Protein AF-A0ABD6F8R3-F1 (afdb_monomer)

Foldseek 3Di:
DDDDDDDPPPPDADPFPKDKDAAQDQAWDAAAQQPDWDQDPVGDTWGFDRVVLPVVPDLSPSRGDTHGHPGIHIDTTHTWAAAQDALVCLLNNDFWDWDKDFQFPVVCQVVVVVVVPHDDVRGPDMDIFQAIDGLCLLPPLRPSWWRFFWKFKDKPNHTQFGATGRAPLPGTSSRQRSVVSNGHIGDPVDDGDSPFRDHPPCVRHGPAPVVNCVVPVPDPPDDHDDQQMWMKIFTADPVRHTSRHIDIDGHHDPPDDDPPVPPDDDDDDDDDDDDDDD

Structure (mmCIF, N/CA/C/O backbone):
data_AF-A0ABD6F8R3-F1
#
_entry.id   AF-A0ABD6F8R3-F1
#
loop_
_atom_site.group_PDB
_atom_site.id
_atom_site.type_symbol
_atom_site.label_atom_id
_atom_site.label_alt_id
_atom_site.label_comp_id
_atom_site.label_asym_id
_atom_site.label_entity_id
_atom_site.label_seq_id
_atom_site.pdbx_PDB_ins_code
_atom_site.Cartn_x
_atom_site.Cartn_y
_atom_site.Cartn_z
_atom_site.occupancy
_atom_site.B_iso_or_equiv
_atom_site.auth_seq_id
_atom_site.auth_comp_id
_atom_site.auth_asym_id
_atom_site.auth_atom_id
_atom_site.pdbx_PDB_model_num
ATOM 1 N N . MET A 1 1 ? 16.659 -12.700 42.569 1.00 29.31 1 MET A N 1
ATOM 2 C CA . MET A 1 1 ? 16.192 -13.968 41.980 1.00 29.31 1 MET A CA 1
ATOM 3 C C . MET A 1 1 ? 14.675 -13.849 41.855 1.00 29.31 1 MET A C 1
ATOM 5 O O . MET A 1 1 ? 14.032 -13.779 42.884 1.00 29.31 1 MET A O 1
ATOM 9 N N . TRP A 1 2 ? 14.181 -13.693 40.616 1.00 23.98 2 TRP A N 1
ATOM 10 C CA . TRP A 1 2 ? 12.798 -13.921 40.136 1.00 23.98 2 TRP A CA 1
ATOM 11 C C . TRP A 1 2 ? 11.683 -13.012 40.705 1.00 23.98 2 TRP A C 1
ATOM 13 O O . TRP A 1 2 ? 11.350 -13.081 41.877 1.00 23.98 2 TRP A O 1
ATOM 23 N N . LYS A 1 3 ? 11.166 -12.009 39.968 1.00 33.78 3 LYS A N 1
ATOM 24 C CA . LYS A 1 3 ? 10.226 -12.105 38.819 1.00 33.78 3 LYS A CA 1
ATOM 25 C C . LYS A 1 3 ? 9.150 -13.169 39.044 1.00 33.78 3 LYS A C 1
ATOM 27 O O . LYS A 1 3 ? 9.496 -14.330 38.912 1.00 33.78 3 LYS A O 1
ATOM 32 N N . GLU A 1 4 ? 7.886 -12.767 39.230 1.00 31.33 4 GLU A N 1
ATOM 33 C CA . GLU A 1 4 ? 6.818 -13.068 38.261 1.00 31.33 4 GLU A CA 1
ATOM 34 C C . GLU A 1 4 ? 5.405 -12.569 38.638 1.00 31.33 4 GLU A C 1
ATOM 36 O O . GLU A 1 4 ? 5.036 -12.533 39.802 1.00 31.33 4 GLU A O 1
ATOM 41 N N . TYR A 1 5 ? 4.666 -12.192 37.579 1.00 33.97 5 TYR A N 1
ATOM 42 C CA . TYR A 1 5 ? 3.225 -11.917 37.420 1.00 33.97 5 TYR A CA 1
ATOM 43 C C . TYR A 1 5 ? 2.542 -11.006 38.461 1.00 33.97 5 TYR A C 1
ATOM 45 O O . TYR A 1 5 ? 2.319 -11.392 39.592 1.00 33.97 5 TYR A O 1
ATOM 53 N N . ILE A 1 6 ? 2.117 -9.781 38.121 1.00 35.09 6 ILE A N 1
ATOM 54 C CA . ILE A 1 6 ? 1.020 -9.528 37.171 1.00 35.09 6 ILE A CA 1
ATOM 55 C C . ILE A 1 6 ? 1.376 -8.397 36.193 1.00 35.09 6 ILE A C 1
ATOM 57 O O . ILE A 1 6 ? 1.406 -7.213 36.520 1.00 35.09 6 ILE A O 1
ATOM 61 N N . ARG A 1 7 ? 1.577 -8.785 34.933 1.00 33.16 7 ARG A N 1
ATOM 62 C CA . ARG A 1 7 ? 1.488 -7.909 33.761 1.00 33.16 7 ARG A CA 1
ATOM 63 C C . ARG A 1 7 ? 0.033 -7.442 33.642 1.00 33.16 7 ARG A C 1
ATOM 65 O O . ARG A 1 7 ? -0.817 -8.234 33.238 1.00 33.16 7 ARG A O 1
ATOM 72 N N . LYS A 1 8 ? -0.270 -6.169 33.913 1.00 33.12 8 LYS A N 1
ATOM 73 C CA . LYS A 1 8 ? -1.516 -5.573 33.413 1.00 33.12 8 LYS A CA 1
ATOM 74 C C . LYS A 1 8 ? -1.322 -5.308 31.918 1.00 33.12 8 LYS A C 1
ATOM 76 O O . LYS A 1 8 ? -0.802 -4.281 31.499 1.00 33.12 8 LYS A O 1
ATOM 81 N N . LYS A 1 9 ? -1.622 -6.330 31.118 1.00 32.22 9 LYS A N 1
ATOM 82 C CA . LYS A 1 9 ? -1.695 -6.254 29.660 1.00 32.22 9 LYS A CA 1
ATOM 83 C C . LYS A 1 9 ? -2.994 -5.507 29.351 1.00 32.22 9 LYS A C 1
ATOM 85 O O . LYS A 1 9 ? -4.050 -6.129 29.294 1.00 32.22 9 LYS A O 1
ATOM 90 N N . GLU A 1 10 ? -2.948 -4.185 29.228 1.00 33.50 10 GLU A N 1
ATOM 91 C CA . GLU A 1 10 ? -4.091 -3.454 28.679 1.00 33.50 10 GLU A CA 1
ATOM 92 C C . GLU A 1 10 ? -4.147 -3.761 27.179 1.00 33.50 10 GLU A C 1
ATOM 94 O O . GLU A 1 10 ? -3.372 -3.252 26.373 1.00 33.50 10 GLU A O 1
ATOM 99 N N . LYS A 1 11 ? -5.005 -4.728 26.840 1.00 30.86 11 LYS A N 1
ATOM 100 C CA . LYS A 1 11 ? -5.422 -5.046 25.478 1.00 30.86 11 LYS A CA 1
ATOM 101 C C . LYS A 1 11 ? -6.340 -3.908 25.023 1.00 30.86 11 LYS A C 1
ATOM 103 O O . LYS A 1 11 ? -7.526 -3.931 25.333 1.00 30.86 11 LYS A O 1
ATOM 108 N N . GLY A 1 12 ? -5.782 -2.901 24.356 1.00 33.16 12 GLY A N 1
ATOM 109 C CA . GLY A 1 12 ? -6.561 -1.863 23.683 1.00 33.16 12 GLY A CA 1
ATOM 110 C C . GLY A 1 12 ? -7.335 -2.487 22.528 1.00 33.16 12 GLY A C 1
ATOM 111 O O . GLY A 1 12 ? -6.743 -2.932 21.551 1.00 33.16 12 GLY A O 1
ATOM 112 N N . GLN A 1 13 ? -8.645 -2.609 22.705 1.00 34.16 13 GLN A N 1
ATOM 113 C CA . GLN A 1 13 ? -9.594 -3.067 21.699 1.00 34.16 13 GLN A CA 1
ATOM 114 C C . GLN A 1 13 ? -9.962 -1.892 20.786 1.00 34.16 13 GLN A C 1
ATOM 116 O O . GLN A 1 13 ? -9.990 -0.742 21.233 1.00 34.16 13 GLN A O 1
ATOM 121 N N . PHE A 1 14 ? -10.313 -2.177 19.531 1.00 37.00 14 PHE A N 1
ATOM 122 C CA . PHE A 1 14 ? -11.181 -1.278 18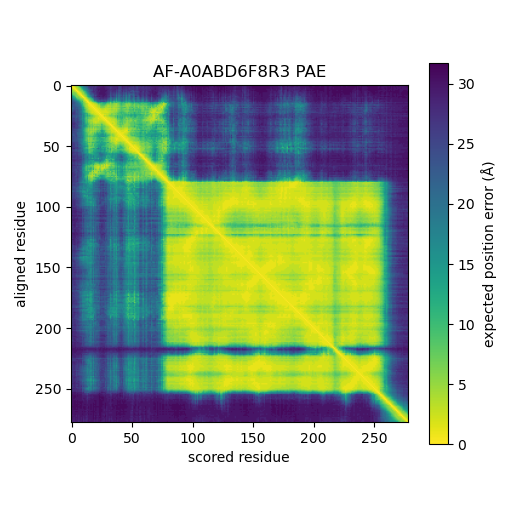.772 1.00 37.00 14 PHE A CA 1
ATOM 123 C C . PHE A 1 14 ? -12.395 -0.956 19.646 1.00 37.00 14 PHE A C 1
ATOM 125 O O . PHE A 1 14 ? -12.995 -1.876 20.206 1.00 37.00 14 PHE A O 1
ATOM 132 N N . VAL A 1 15 ? -12.781 0.312 19.767 1.00 42.66 15 VAL A N 1
ATOM 133 C CA . VAL A 1 15 ? -14.057 0.624 20.410 1.00 42.66 15 VAL A CA 1
ATOM 134 C C . VAL A 1 15 ? -15.137 0.572 19.338 1.00 42.66 15 VAL A C 1
ATOM 136 O O . VAL A 1 15 ? -15.631 1.592 18.873 1.00 42.66 15 VAL A O 1
ATOM 139 N N . LEU A 1 16 ? -15.485 -0.646 18.925 1.00 43.38 16 LEU A N 1
ATOM 140 C CA . LEU A 1 16 ? -16.824 -0.882 18.406 1.00 43.38 16 LEU A CA 1
ATOM 141 C C . LEU A 1 16 ? -17.745 -0.731 19.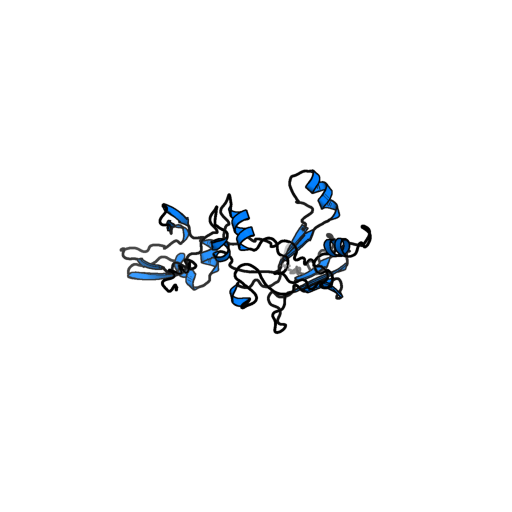613 1.00 43.38 16 LEU A C 1
ATOM 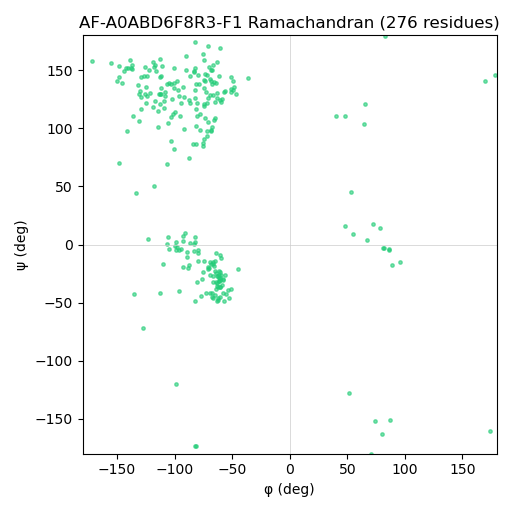143 O O . LEU A 1 16 ? -17.817 -1.614 20.470 1.00 43.38 16 LEU A O 1
ATOM 147 N N . VAL A 1 17 ? -18.357 0.442 19.752 1.00 49.56 17 VAL A N 1
ATOM 148 C CA . VAL A 1 17 ? -19.349 0.644 20.804 1.00 49.56 17 VAL A CA 1
ATOM 149 C C . VAL A 1 17 ? -20.632 -0.010 20.315 1.00 49.56 17 VAL A C 1
ATOM 151 O O . VAL A 1 17 ? -21.366 0.572 19.520 1.00 49.56 17 VAL A O 1
ATOM 154 N N . TYR A 1 18 ? -20.883 -1.229 20.781 1.00 50.91 18 TYR A N 1
ATOM 155 C CA . TYR A 1 18 ? -22.187 -1.858 20.633 1.00 50.91 18 TYR A CA 1
ATOM 156 C C . TYR A 1 18 ? -23.133 -1.170 21.602 1.00 50.91 18 TYR A C 1
ATOM 158 O O . TYR A 1 18 ? -23.009 -1.308 22.821 1.00 50.91 18 TYR A O 1
ATOM 166 N N . VAL A 1 19 ? -24.050 -0.386 21.057 1.00 51.88 19 VAL A N 1
ATOM 167 C CA . VAL A 1 19 ? -25.079 0.286 21.842 1.00 51.88 19 VAL A CA 1
ATOM 168 C C . VAL A 1 19 ? -26.418 -0.374 21.570 1.00 51.88 19 VAL A C 1
ATOM 170 O O . VAL A 1 19 ? -26.803 -0.569 20.420 1.00 51.88 19 VAL A O 1
ATOM 173 N N . THR A 1 20 ? -27.136 -0.699 22.642 1.00 53.69 20 THR A N 1
ATOM 174 C CA . THR A 1 20 ? -28.572 -0.966 22.577 1.00 53.69 20 THR A CA 1
ATOM 175 C C . THR A 1 20 ? -29.274 0.277 23.083 1.00 53.69 20 THR A C 1
ATOM 177 O O . THR A 1 20 ? -29.172 0.626 24.261 1.00 53.69 20 THR A O 1
ATOM 180 N N . VAL A 1 21 ? -29.977 0.962 22.190 1.00 60.22 21 VAL A N 1
ATOM 181 C CA . VAL A 1 21 ? -30.700 2.187 22.530 1.00 60.22 21 VAL A CA 1
ATOM 182 C C . VAL A 1 21 ? -32.183 1.892 22.502 1.00 60.22 21 VAL A C 1
ATOM 184 O O . VAL A 1 21 ? -32.707 1.419 21.497 1.00 60.22 21 VAL A O 1
ATOM 187 N N . ARG A 1 22 ? -32.860 2.160 23.621 1.00 58.44 22 ARG A N 1
ATOM 188 C CA . ARG A 1 22 ? -34.305 1.988 23.771 1.00 58.44 22 ARG A CA 1
ATOM 189 C C . ARG A 1 22 ? -34.968 3.347 23.911 1.00 58.44 22 ARG A C 1
ATOM 191 O O . ARG A 1 22 ? -34.571 4.134 24.769 1.00 58.44 22 ARG A O 1
ATOM 198 N N . ASN A 1 23 ? -36.009 3.601 23.124 1.00 64.62 23 ASN A N 1
ATOM 199 C CA . ASN A 1 23 ? -36.816 4.798 23.318 1.00 64.62 23 ASN A CA 1
ATOM 200 C C . ASN A 1 23 ? -37.774 4.596 24.506 1.00 64.62 23 ASN A C 1
ATOM 202 O O . ASN A 1 23 ? -38.687 3.770 24.447 1.00 64.62 23 ASN A O 1
ATOM 206 N N . THR A 1 24 ? -37.552 5.343 25.590 1.00 70.06 24 THR A N 1
ATOM 207 C CA . THR A 1 24 ? -38.376 5.334 26.814 1.00 70.06 24 THR A CA 1
ATOM 208 C C . THR A 1 24 ? -39.384 6.486 26.884 1.00 70.06 24 THR A C 1
ATOM 210 O O . THR A 1 24 ? -40.076 6.625 27.890 1.00 70.06 24 THR A O 1
ATOM 213 N N . GLY A 1 25 ? -39.455 7.324 25.845 1.00 68.44 25 GLY A N 1
ATOM 214 C CA . GLY A 1 25 ? -40.415 8.422 25.742 1.00 68.44 25 GLY A CA 1
ATOM 215 C C . GLY A 1 25 ? -41.791 7.979 25.241 1.00 68.44 25 GLY A C 1
ATOM 216 O O . GLY A 1 25 ? -42.055 6.798 25.049 1.00 68.44 25 GLY A O 1
ATOM 217 N N . ASP A 1 26 ? -42.663 8.953 24.998 1.00 75.31 26 ASP A N 1
ATOM 218 C CA . ASP A 1 26 ? -44.044 8.787 24.521 1.00 75.31 26 ASP A CA 1
ATOM 219 C C . ASP A 1 26 ? -44.211 9.001 23.005 1.00 75.31 26 ASP A C 1
ATOM 221 O O . ASP A 1 26 ? -45.290 8.787 22.457 1.00 75.31 26 ASP A O 1
ATOM 225 N N . ARG A 1 27 ? -43.138 9.398 22.312 1.00 65.81 27 ARG A N 1
ATOM 226 C CA . ARG A 1 27 ? -43.113 9.662 20.868 1.00 65.81 27 ARG A CA 1
ATOM 227 C C . ARG A 1 27 ? -41.872 9.088 20.202 1.00 65.81 27 ARG A C 1
ATOM 229 O O . ARG A 1 27 ? -40.830 8.945 20.846 1.00 65.81 27 ARG A O 1
ATOM 236 N N . ALA A 1 28 ? -41.980 8.807 18.910 1.00 71.00 28 ALA A N 1
ATOM 237 C CA . ALA A 1 28 ? -40.887 8.299 18.096 1.00 71.00 28 ALA A CA 1
ATOM 238 C C . ALA A 1 28 ? -39.706 9.289 18.039 1.00 71.00 28 ALA A C 1
ATOM 240 O O . ALA A 1 28 ? -39.893 10.511 18.094 1.00 71.00 28 ALA A O 1
ATOM 241 N N . ARG A 1 29 ? -38.479 8.757 18.003 1.00 64.31 29 ARG A N 1
ATOM 242 C CA . ARG A 1 29 ? -37.243 9.544 17.887 1.00 64.31 29 ARG A CA 1
ATOM 243 C C . ARG A 1 29 ? -36.200 8.793 17.072 1.00 64.31 29 ARG A C 1
ATOM 245 O O . ARG A 1 29 ? -36.003 7.600 17.281 1.00 64.31 29 ARG A O 1
ATOM 252 N N . THR A 1 30 ? -35.496 9.510 16.208 1.00 65.38 30 THR A N 1
ATOM 253 C CA . THR A 1 30 ? -34.366 8.979 15.438 1.00 65.38 30 THR A CA 1
ATOM 254 C C . THR A 1 30 ? -33.110 8.912 16.300 1.00 65.38 30 THR A C 1
ATOM 256 O O . THR A 1 30 ? -32.815 9.843 17.057 1.00 65.38 30 THR A O 1
ATOM 259 N N . PHE A 1 31 ? -32.358 7.820 16.178 1.00 59.31 31 PHE A N 1
ATOM 260 C CA . PHE A 1 31 ? -31.066 7.653 16.834 1.00 59.31 31 PHE A CA 1
ATOM 261 C C . PHE A 1 31 ? -29.924 7.852 15.833 1.00 59.31 31 PHE A C 1
ATOM 263 O O . PHE A 1 31 ? -29.451 6.909 15.215 1.00 59.31 31 PHE A O 1
ATOM 270 N N . ASP A 1 32 ? -29.482 9.101 15.699 1.00 63.62 32 ASP A N 1
ATOM 271 C CA . ASP A 1 32 ? -28.421 9.494 14.770 1.00 63.62 32 ASP A CA 1
ATOM 272 C C . ASP A 1 32 ? -27.020 9.230 15.356 1.00 63.62 32 ASP A C 1
ATOM 274 O O . ASP A 1 32 ? -26.677 9.716 16.446 1.00 63.62 32 ASP A O 1
ATOM 278 N N . ALA A 1 33 ? -26.203 8.488 14.602 1.00 57.72 33 ALA A N 1
ATOM 279 C CA . ALA A 1 33 ? -24.802 8.208 14.907 1.00 57.72 33 ALA A CA 1
ATOM 280 C C . ALA A 1 33 ? -23.961 9.493 15.017 1.00 57.72 33 ALA A C 1
ATOM 282 O O . ALA A 1 33 ? -23.102 9.592 15.894 1.00 57.72 33 ALA A O 1
ATOM 283 N N . GLY A 1 34 ? -24.266 10.517 14.214 1.00 56.09 34 GLY A N 1
ATOM 284 C CA . GLY A 1 34 ? -23.587 11.812 14.235 1.00 56.09 34 GLY A CA 1
ATOM 285 C C . GLY A 1 34 ? -23.806 12.593 15.533 1.00 56.09 34 GLY A C 1
ATOM 286 O O . GLY A 1 34 ? -23.015 13.473 15.861 1.00 56.09 34 GLY A O 1
ATOM 287 N N . ASN A 1 35 ? -24.826 12.245 16.321 1.00 58.69 35 ASN A N 1
ATOM 288 C CA . ASN A 1 35 ? -25.087 12.849 17.629 1.00 58.69 35 ASN A CA 1
ATOM 289 C C . ASN A 1 35 ? -24.447 12.077 18.794 1.00 58.69 35 ASN A C 1
ATOM 291 O O . ASN A 1 35 ? -24.633 12.454 19.953 1.00 58.69 35 ASN A O 1
ATOM 295 N N . GLN A 1 36 ? -23.688 11.013 18.511 1.00 59.25 36 GLN A N 1
ATOM 296 C CA . GLN A 1 36 ? -22.982 10.241 19.529 1.00 59.25 36 GLN A CA 1
ATOM 297 C C . GLN A 1 36 ? -21.548 10.743 19.671 1.00 59.25 36 GLN A C 1
ATOM 299 O O . GLN A 1 36 ? -20.766 10.740 18.719 1.00 59.25 36 GLN A O 1
ATOM 304 N N . LYS A 1 37 ? -21.203 11.161 20.891 1.00 57.94 37 LYS A N 1
ATOM 305 C CA . LYS A 1 37 ? -19.854 11.596 21.249 1.00 57.94 37 LYS A CA 1
ATOM 306 C C . LYS A 1 37 ? -19.231 10.613 22.223 1.00 57.94 37 LYS A C 1
ATOM 308 O O . LYS A 1 37 ? -19.818 10.312 23.261 1.00 57.94 37 LYS A O 1
ATOM 313 N N . LEU A 1 38 ? -18.021 10.161 21.922 1.00 51.06 38 LEU A N 1
ATOM 314 C CA . LEU A 1 38 ? -17.188 9.456 22.883 1.00 51.06 38 LEU A CA 1
ATOM 315 C C . LEU A 1 38 ? -16.306 10.479 23.599 1.00 51.06 38 LEU A C 1
ATOM 317 O O . LEU A 1 38 ? -15.642 11.276 22.942 1.00 51.06 38 LEU A O 1
ATOM 321 N N . ILE A 1 39 ? -16.320 10.475 24.931 1.00 52.75 39 ILE A N 1
ATOM 322 C CA . ILE A 1 39 ? -15.485 11.355 25.757 1.00 52.75 39 ILE A CA 1
ATOM 323 C C . ILE A 1 39 ? -14.479 10.479 26.489 1.00 52.75 39 ILE A C 1
ATOM 325 O O . ILE A 1 39 ? -14.869 9.570 27.223 1.00 52.75 39 ILE A O 1
ATOM 329 N N . ASP A 1 40 ? -13.188 10.719 26.279 1.00 51.81 40 ASP A N 1
ATOM 330 C CA . ASP A 1 40 ? -12.155 9.972 26.995 1.00 51.81 40 ASP A CA 1
ATOM 331 C C . ASP A 1 40 ? -11.885 10.524 28.406 1.00 51.81 40 ASP A C 1
ATOM 333 O O . ASP A 1 40 ? -12.380 11.576 28.810 1.00 51.81 40 ASP A O 1
ATOM 337 N N . THR A 1 41 ? -11.046 9.826 29.175 1.00 43.59 41 THR A N 1
ATOM 338 C CA . THR A 1 41 ? -10.664 10.222 30.544 1.00 43.59 41 THR A CA 1
ATOM 339 C C . THR A 1 41 ? -9.888 11.542 30.618 1.00 43.59 41 THR A C 1
ATOM 341 O O . THR A 1 41 ? -9.592 12.018 31.711 1.00 43.59 41 THR A O 1
ATOM 344 N N . SER A 1 42 ? -9.516 12.117 29.475 1.00 46.25 42 SER A N 1
ATOM 345 C CA . SER A 1 42 ? -8.855 13.415 29.345 1.00 46.25 42 SER A CA 1
ATOM 346 C C . SER A 1 42 ? -9.798 14.502 28.811 1.00 46.25 42 SER A C 1
ATOM 348 O O . SER A 1 42 ? -9.342 15.615 28.560 1.00 46.25 42 SER A O 1
ATOM 350 N N . GLY A 1 43 ? -11.094 14.205 28.656 1.00 49.81 43 GLY A N 1
ATOM 351 C CA . GLY A 1 43 ? -12.118 15.151 28.215 1.00 49.81 43 GLY A CA 1
ATOM 352 C C . GLY A 1 43 ? -12.139 15.420 26.709 1.00 49.81 43 GLY A C 1
ATOM 353 O O . GLY A 1 43 ? -12.747 16.399 26.286 1.00 49.81 43 GLY A O 1
ATOM 354 N N . ARG A 1 44 ? -11.469 14.601 25.888 1.00 50.62 44 ARG A N 1
ATOM 355 C CA . ARG A 1 44 ? -11.484 14.760 24.424 1.00 50.62 44 ARG A CA 1
ATOM 356 C C . ARG A 1 44 ? -12.737 14.125 23.836 1.00 50.62 44 ARG A C 1
ATOM 358 O O . ARG A 1 44 ? -13.046 12.984 24.169 1.00 50.62 44 ARG A O 1
ATOM 365 N N . GLU A 1 45 ? -13.413 14.859 22.956 1.00 53.41 45 GLU A N 1
ATOM 366 C CA . GLU A 1 45 ? -14.618 14.415 22.251 1.00 53.41 45 GLU A CA 1
ATOM 367 C C . GLU A 1 45 ? -14.274 13.787 20.892 1.00 53.41 45 GLU A C 1
ATOM 369 O O . GLU A 1 45 ? -13.488 14.346 20.127 1.00 53.41 45 GLU A O 1
ATOM 374 N N . PHE A 1 46 ? -14.906 12.657 20.575 1.00 53.50 46 PHE A N 1
ATOM 375 C CA . PHE A 1 46 ? -14.823 11.977 19.281 1.00 53.50 46 PHE A CA 1
ATOM 376 C C . PHE A 1 46 ? -16.233 11.758 18.737 1.00 53.50 46 PHE A C 1
ATOM 378 O O . PHE A 1 46 ? -17.091 11.243 19.453 1.00 53.50 46 PHE A O 1
ATOM 385 N N . GLN A 1 47 ? -16.471 12.140 17.485 1.00 48.00 47 GLN A N 1
ATOM 386 C CA . GLN A 1 47 ? -17.749 11.944 16.803 1.00 48.00 47 GLN A CA 1
ATOM 387 C C . GLN A 1 47 ? -17.670 10.689 15.934 1.00 48.00 47 GLN A C 1
ATOM 389 O O . GLN A 1 47 ? -16.628 10.420 15.334 1.00 48.00 47 GLN A O 1
ATOM 394 N N . ALA A 1 48 ? -18.749 9.913 15.895 1.00 52.91 48 ALA A N 1
ATOM 395 C CA . ALA A 1 48 ? -18.833 8.790 14.974 1.00 52.91 48 ALA A CA 1
ATOM 396 C C . ALA A 1 48 ? -18.952 9.289 13.524 1.00 52.91 48 ALA A C 1
ATOM 398 O O . ALA A 1 48 ? -19.631 10.280 13.253 1.00 52.91 48 ALA A O 1
ATOM 399 N N . ASP A 1 49 ? -18.305 8.588 12.599 1.00 56.12 49 ASP A N 1
ATOM 400 C CA . ASP A 1 49 ? -18.412 8.832 11.165 1.00 56.12 49 ASP A CA 1
ATOM 401 C C . ASP A 1 49 ? -19.685 8.161 10.632 1.00 56.12 49 ASP A C 1
ATOM 403 O O . ASP A 1 49 ? -19.745 6.943 10.448 1.00 56.12 49 ASP A O 1
ATOM 407 N N . SER A 1 50 ? -20.722 8.968 10.410 1.00 52.25 50 SER A N 1
ATOM 408 C CA . SER A 1 50 ? -22.026 8.493 9.944 1.00 52.25 50 SER A CA 1
ATOM 409 C C . SER A 1 50 ? -21.972 7.817 8.569 1.00 52.25 50 SER A C 1
ATOM 411 O O . SER A 1 50 ? -22.737 6.883 8.341 1.00 52.25 50 SER A O 1
ATOM 413 N N . GLU A 1 51 ? -21.075 8.221 7.663 1.00 51.22 51 GLU A N 1
ATOM 414 C CA . GLU A 1 51 ? -20.940 7.583 6.343 1.00 51.22 51 GLU A CA 1
ATOM 415 C C . GLU A 1 51 ? -20.289 6.202 6.468 1.00 51.22 51 GLU A C 1
ATOM 417 O O . GLU A 1 51 ? -20.759 5.228 5.876 1.00 51.22 51 GLU A O 1
ATOM 422 N N . ALA A 1 52 ? -19.261 6.084 7.310 1.00 48.22 52 ALA A N 1
ATOM 423 C CA . ALA A 1 52 ? -18.620 4.805 7.595 1.00 48.22 52 ALA A CA 1
ATOM 424 C C . ALA A 1 52 ? -19.550 3.834 8.347 1.00 48.22 52 ALA A C 1
ATOM 426 O O . ALA A 1 52 ? -19.481 2.624 8.130 1.00 48.22 52 ALA A O 1
ATOM 427 N N . VAL A 1 53 ? -20.450 4.345 9.193 1.00 53.34 53 VAL A N 1
ATOM 428 C CA . VAL A 1 53 ? -21.507 3.546 9.836 1.00 53.34 53 VAL A CA 1
ATOM 429 C C . VAL A 1 53 ? -22.497 3.006 8.797 1.00 53.34 53 VAL A C 1
ATOM 431 O O . VAL A 1 53 ? -22.826 1.820 8.834 1.00 53.34 53 VAL A O 1
ATOM 434 N N . ILE A 1 54 ? -22.924 3.826 7.831 1.00 54.88 54 ILE A N 1
ATOM 435 C CA . ILE A 1 54 ? -23.825 3.410 6.739 1.00 54.88 54 ILE A CA 1
ATOM 436 C C . ILE A 1 54 ? -23.173 2.335 5.850 1.00 54.88 54 ILE A C 1
ATOM 438 O O . ILE A 1 54 ? -23.845 1.398 5.419 1.00 54.88 54 ILE A O 1
ATOM 442 N N . ALA A 1 55 ? -21.860 2.416 5.623 1.00 49.03 55 ALA A N 1
ATOM 443 C CA . ALA A 1 55 ? -21.119 1.445 4.818 1.00 49.03 55 ALA A CA 1
ATOM 444 C C . ALA A 1 55 ? -21.036 0.028 5.436 1.00 49.03 55 ALA A C 1
ATOM 446 O O . ALA A 1 55 ? -20.723 -0.917 4.714 1.00 49.03 55 ALA A O 1
ATOM 447 N N . MET A 1 56 ? -21.336 -0.152 6.733 1.00 53.44 56 MET A N 1
ATOM 448 C CA . MET A 1 56 ? -21.282 -1.464 7.410 1.00 53.44 56 MET A CA 1
ATOM 449 C C . MET A 1 56 ? -22.522 -2.362 7.216 1.00 53.44 56 MET A C 1
ATOM 451 O O . MET A 1 56 ? -22.578 -3.456 7.775 1.00 53.44 56 MET A O 1
ATOM 455 N N . GLY A 1 57 ? -23.476 -1.976 6.364 1.00 53.94 57 GLY A N 1
ATOM 456 C CA . GLY A 1 57 ? -24.535 -2.876 5.891 1.00 53.94 57 GLY A CA 1
ATOM 457 C C . GLY A 1 57 ? -25.774 -2.954 6.792 1.00 53.94 57 GLY A C 1
ATOM 458 O O . GLY A 1 57 ? -26.179 -1.975 7.412 1.00 53.94 57 GLY A O 1
ATOM 459 N N . GLU A 1 58 ? -26.465 -4.101 6.796 1.00 52.19 58 GLU A N 1
ATOM 460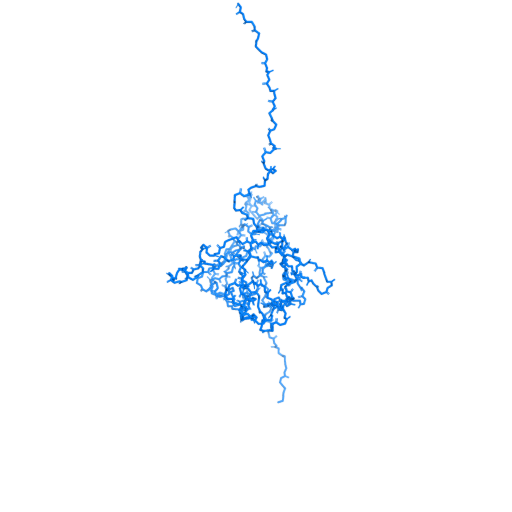 C CA . GLU A 1 58 ? -27.822 -4.206 7.368 1.00 52.19 58 GLU A CA 1
ATOM 461 C C . GLU A 1 58 ? -27.890 -4.008 8.887 1.00 52.19 58 GLU A C 1
ATOM 463 O O . GLU A 1 58 ? -28.899 -3.503 9.376 1.00 52.19 58 GLU A O 1
ATOM 468 N N . GLU A 1 59 ? -26.818 -4.309 9.626 1.00 46.78 59 GLU A N 1
ATOM 469 C CA . GLU A 1 59 ? -26.759 -4.096 11.081 1.00 46.78 59 GLU A CA 1
ATOM 470 C C . GLU A 1 59 ? -26.741 -2.610 11.486 1.00 46.78 59 GLU A C 1
ATOM 472 O O . GLU A 1 59 ? -27.046 -2.281 12.632 1.00 46.78 59 GLU A O 1
ATOM 477 N N . SER A 1 60 ? -26.436 -1.699 10.555 1.00 51.81 60 SER A N 1
ATOM 478 C CA . SER A 1 60 ? -26.433 -0.247 10.773 1.00 51.81 60 SER A CA 1
ATOM 479 C C . SER A 1 60 ? -27.613 0.493 10.121 1.00 51.81 60 SER A C 1
ATOM 481 O O . SER A 1 60 ? -27.752 1.702 10.312 1.00 51.81 60 SER A O 1
ATOM 483 N N . LYS A 1 61 ? -28.534 -0.200 9.430 1.00 50.03 61 LYS A N 1
ATOM 484 C CA . LYS A 1 61 ? -29.775 0.414 8.900 1.00 50.03 61 LYS A CA 1
ATOM 485 C C . LYS A 1 61 ? -30.677 0.972 10.009 1.00 50.03 61 LYS A C 1
ATOM 487 O O . LYS A 1 61 ? -31.342 1.986 9.812 1.00 50.03 61 LYS A O 1
ATOM 492 N N . SER A 1 62 ? -30.614 0.380 11.202 1.00 51.72 62 SER A N 1
ATOM 493 C CA . SER A 1 62 ? -31.382 0.763 12.395 1.00 51.72 62 SER A CA 1
ATOM 494 C C . SER A 1 62 ? -31.138 2.202 12.892 1.00 51.72 62 SER A C 1
ATOM 496 O O . SER A 1 62 ? -31.858 2.671 13.770 1.00 51.72 62 SER A O 1
ATOM 498 N N . PHE A 1 63 ? -30.114 2.893 12.377 1.00 52.62 63 PHE A N 1
ATOM 499 C CA . PHE A 1 63 ? -29.698 4.233 12.814 1.00 52.62 63 PHE A CA 1
ATOM 500 C C . PHE A 1 63 ? -30.404 5.392 12.105 1.00 52.62 63 PHE A C 1
ATOM 502 O O . PHE A 1 63 ? -30.439 6.505 12.622 1.00 52.62 63 PHE A O 1
ATOM 509 N N . LEU A 1 64 ? -30.984 5.153 10.930 1.00 52.66 64 LEU A N 1
ATOM 510 C CA . LEU A 1 64 ? -31.684 6.193 10.163 1.00 52.66 64 LEU A CA 1
ATOM 511 C C . LEU A 1 64 ? -33.208 6.131 10.335 1.00 52.66 64 LEU A C 1
ATOM 513 O O . LEU A 1 64 ? -33.926 6.977 9.804 1.00 52.66 64 LEU A O 1
ATOM 517 N N . GLU A 1 65 ? -33.701 5.159 11.100 1.00 57.00 65 GLU A N 1
ATOM 518 C CA . GLU A 1 65 ? -35.124 4.927 11.324 1.00 57.00 65 GLU A CA 1
ATOM 519 C C . GLU A 1 65 ? -35.588 5.482 12.679 1.00 57.00 65 GLU A C 1
ATOM 521 O O . GLU A 1 65 ? -34.832 5.598 13.649 1.00 57.00 65 GLU A O 1
ATOM 526 N N . GLU A 1 66 ? -36.862 5.862 12.752 1.00 58.19 66 GLU A N 1
ATOM 527 C CA . GLU A 1 66 ? -37.470 6.313 13.998 1.00 58.19 66 GLU A CA 1
ATOM 528 C C . GLU A 1 66 ? -37.681 5.139 14.966 1.00 58.19 66 GLU A C 1
ATOM 530 O O . GLU A 1 66 ? -38.417 4.189 14.692 1.00 58.19 66 GLU A O 1
ATOM 535 N N . ILE A 1 67 ? -37.087 5.230 16.157 1.00 65.75 67 ILE A N 1
ATOM 536 C CA . ILE A 1 67 ? -37.298 4.254 17.223 1.00 65.75 67 ILE A CA 1
ATOM 537 C C . ILE A 1 67 ? -38.614 4.591 17.921 1.00 65.75 67 ILE A C 1
ATOM 539 O O . ILE A 1 67 ? -38.719 5.593 18.635 1.00 65.75 67 ILE A O 1
ATOM 543 N N . ASN A 1 68 ? -39.623 3.744 17.741 1.00 74.88 68 ASN A N 1
ATOM 544 C CA . ASN A 1 68 ? -40.900 3.875 18.441 1.00 74.88 68 ASN A CA 1
ATOM 545 C C . ASN A 1 68 ? -40.765 3.608 19.956 1.00 74.88 68 ASN A C 1
ATOM 547 O O . ASN A 1 68 ? -39.919 2.805 20.366 1.00 74.88 68 ASN A O 1
ATOM 551 N N . PRO A 1 69 ? -41.605 4.242 20.798 1.00 72.88 69 PRO A N 1
ATOM 552 C CA . PRO A 1 69 ? -41.672 3.968 22.232 1.00 72.88 69 PRO A CA 1
ATOM 553 C C . PRO A 1 69 ? -41.728 2.474 22.558 1.00 72.88 69 PRO A C 1
ATOM 555 O O . PRO A 1 69 ? -42.542 1.734 22.011 1.00 72.88 69 PRO A O 1
ATOM 558 N N . GLY A 1 70 ? -40.861 2.023 23.463 1.00 59.09 70 GLY A N 1
ATOM 559 C CA . GLY A 1 70 ? -40.810 0.630 23.904 1.00 59.09 70 GLY A CA 1
ATOM 560 C C . GLY A 1 70 ? -39.910 -0.288 23.070 1.00 59.09 70 GLY A C 1
ATOM 561 O O . GLY A 1 70 ? -39.488 -1.308 23.623 1.00 59.09 70 GLY A O 1
ATOM 562 N N . ASN A 1 71 ? -39.536 0.101 21.845 1.00 62.78 71 ASN A N 1
ATOM 563 C CA . ASN A 1 71 ? -38.618 -0.632 20.963 1.00 62.78 71 ASN A CA 1
ATOM 564 C C . ASN A 1 71 ? -37.156 -0.210 21.177 1.00 62.78 71 ASN A C 1
ATOM 566 O O . ASN A 1 71 ? -36.873 0.847 21.749 1.00 62.78 71 ASN A O 1
ATOM 570 N N . GLY A 1 72 ? -36.221 -1.040 20.710 1.00 56.16 72 GLY A N 1
ATOM 571 C CA . GLY A 1 72 ? -34.796 -0.726 20.723 1.00 56.16 72 GLY A CA 1
ATOM 572 C C . GLY A 1 72 ? -34.088 -1.157 19.446 1.00 56.16 72 GLY A C 1
ATOM 573 O O . GLY A 1 72 ? -34.582 -2.020 18.723 1.00 56.16 72 GLY A O 1
ATOM 574 N N . VAL A 1 73 ? -32.939 -0.538 19.192 1.00 55.31 73 VAL A N 1
ATOM 575 C CA . VAL A 1 73 ? -32.078 -0.827 18.040 1.00 55.31 73 VAL A CA 1
ATOM 576 C C . VAL A 1 73 ? -30.661 -1.148 18.493 1.00 55.31 73 VAL A C 1
ATOM 578 O O . VAL A 1 73 ? -30.216 -0.672 19.543 1.00 55.31 73 VAL A O 1
ATOM 581 N N . ASN A 1 74 ? -29.965 -1.942 17.682 1.00 46.91 74 ASN A N 1
ATOM 582 C CA . ASN A 1 74 ? -28.548 -2.245 17.832 1.00 46.91 74 ASN A CA 1
ATOM 583 C C . ASN A 1 74 ? -27.761 -1.587 16.698 1.00 46.91 74 ASN A C 1
ATOM 585 O O . ASN A 1 74 ? -28.283 -1.439 15.593 1.00 46.91 74 ASN A O 1
ATOM 589 N N . GLY A 1 75 ? -26.491 -1.290 16.958 1.00 51.31 75 GLY A N 1
ATOM 590 C CA . GLY A 1 75 ? -25.500 -1.219 15.892 1.00 51.31 75 GLY A CA 1
ATOM 591 C C . GLY A 1 75 ? -24.135 -0.717 16.359 1.00 51.31 75 GLY A C 1
ATOM 592 O O . GLY A 1 75 ? -23.815 -0.769 17.549 1.00 51.31 75 GLY A O 1
ATOM 593 N N . ILE A 1 76 ? -23.339 -0.244 15.398 1.00 50.41 76 ILE A N 1
ATOM 594 C CA . ILE A 1 76 ? -21.892 -0.073 15.517 1.00 50.41 76 ILE A CA 1
ATOM 595 C C . ILE A 1 76 ? -21.477 1.342 15.074 1.00 50.41 76 ILE A C 1
ATOM 597 O O . ILE A 1 76 ? -21.876 1.793 14.005 1.00 50.41 76 ILE A O 1
ATOM 601 N N . LEU A 1 77 ? -20.646 2.023 15.872 1.00 52.22 77 LEU A N 1
ATOM 602 C CA . LEU A 1 77 ? -20.079 3.348 15.572 1.00 52.22 77 LEU A CA 1
ATOM 603 C C . LEU A 1 77 ? -18.625 3.237 15.070 1.00 52.22 77 LEU A C 1
ATOM 605 O O . LEU A 1 77 ? -17.821 2.524 15.676 1.00 52.22 77 LEU A O 1
ATOM 609 N N . VAL A 1 78 ? -18.275 3.958 13.995 1.00 54.22 78 VAL A N 1
ATOM 610 C CA . VAL A 1 78 ? -16.914 4.009 13.414 1.00 54.22 78 VAL A CA 1
ATOM 611 C C . VAL A 1 78 ? -16.266 5.357 13.728 1.00 54.22 78 VAL A C 1
ATOM 613 O O . VAL A 1 78 ? -16.928 6.382 13.639 1.00 54.22 78 VAL A O 1
ATOM 616 N N . PHE A 1 79 ? -14.981 5.372 14.094 1.00 59.06 79 PHE A N 1
ATOM 617 C CA . PHE A 1 79 ? -14.259 6.591 14.486 1.00 59.06 79 PHE A CA 1
ATOM 618 C C . PHE A 1 79 ? -12.964 6.784 13.675 1.00 59.06 79 PHE A C 1
ATOM 620 O O . PHE A 1 79 ? -12.270 5.809 13.366 1.00 59.06 79 PHE A O 1
ATOM 627 N N . ASP A 1 80 ? -12.636 8.049 13.396 1.00 72.94 80 ASP A N 1
ATOM 628 C CA . ASP A 1 80 ? -11.439 8.543 12.696 1.00 72.94 80 ASP A CA 1
ATOM 629 C C . ASP A 1 80 ? -10.104 8.187 13.379 1.00 72.94 80 ASP A C 1
ATOM 631 O O . ASP A 1 80 ? -10.042 7.760 14.537 1.00 72.94 80 ASP A O 1
ATOM 635 N N . VAL A 1 81 ? -8.990 8.417 12.672 1.00 76.94 81 VAL A N 1
ATOM 636 C CA . VAL A 1 81 ? -7.661 8.444 13.299 1.00 76.94 81 VAL A CA 1
ATOM 637 C C . VAL A 1 81 ? -7.439 9.813 13.933 1.00 76.94 81 VAL A C 1
ATOM 639 O O . VAL A 1 81 ? -7.357 10.809 13.208 1.00 76.94 81 VAL A O 1
ATOM 642 N N . PRO A 1 82 ? -7.278 9.896 15.262 1.00 77.88 82 PRO A N 1
ATOM 643 C CA . PRO A 1 82 ? -7.180 11.181 15.922 1.00 77.88 82 PRO A CA 1
ATOM 644 C C . PRO A 1 82 ? -5.831 11.843 15.669 1.00 77.88 82 PRO A C 1
ATOM 646 O O . PRO A 1 82 ? -4.773 11.198 15.625 1.00 77.88 82 PRO A O 1
ATOM 649 N N . ARG A 1 83 ? -5.856 13.171 15.601 1.00 87.38 83 ARG A N 1
ATOM 650 C CA . ARG A 1 83 ? -4.667 14.006 15.563 1.00 87.38 83 ARG A CA 1
ATOM 651 C C . ARG A 1 83 ? -3.724 13.628 16.700 1.00 87.38 83 ARG A C 1
ATOM 653 O O . ARG A 1 83 ? -4.098 13.558 17.871 1.00 87.38 83 ARG A O 1
ATOM 660 N N . GLY A 1 84 ? -2.457 13.447 16.354 1.00 82.38 84 GLY A N 1
ATOM 661 C CA . GLY A 1 84 ? -1.401 13.127 17.305 1.00 82.38 84 GLY A CA 1
ATOM 662 C C . GLY A 1 84 ? -1.458 11.699 17.847 1.00 82.38 84 GLY A C 1
ATOM 663 O O . GLY A 1 84 ? -0.812 11.440 18.870 1.00 82.38 84 GLY A O 1
ATOM 664 N N . VAL A 1 85 ? -2.187 10.780 17.190 1.00 85.50 85 VAL A N 1
ATOM 665 C CA . VAL A 1 85 ? -2.121 9.345 17.504 1.00 85.50 85 VAL A CA 1
ATOM 666 C C . VAL A 1 85 ? -0.661 8.894 17.574 1.00 85.50 85 VAL A C 1
ATOM 668 O O . VAL A 1 85 ? 0.185 9.277 16.761 1.00 85.50 85 VAL A O 1
ATOM 671 N N . LYS A 1 86 ? -0.340 8.110 18.601 1.00 84.62 86 LYS A N 1
ATOM 672 C CA . LYS A 1 86 ? 1.008 7.574 18.789 1.00 84.62 86 LYS A CA 1
ATOM 673 C C . LYS A 1 86 ? 1.189 6.320 17.942 1.00 84.62 86 LYS A C 1
ATOM 675 O O . LYS A 1 86 ? 0.231 5.578 17.725 1.00 84.62 86 LYS A O 1
ATOM 680 N N . ARG A 1 87 ? 2.421 6.066 17.493 1.00 87.38 87 ARG A N 1
ATOM 681 C CA . ARG A 1 87 ? 2.769 4.912 16.645 1.00 87.38 87 ARG A CA 1
ATOM 682 C C . ARG A 1 87 ? 2.268 3.595 17.235 1.00 87.38 87 ARG A C 1
ATOM 684 O O . ARG A 1 87 ? 1.789 2.750 16.496 1.00 87.38 87 ARG A O 1
ATOM 691 N N . GLU A 1 88 ? 2.334 3.437 18.552 1.00 85.19 88 GLU A N 1
ATOM 692 C CA . GLU A 1 88 ? 1.938 2.217 19.265 1.00 85.19 88 GLU A CA 1
ATOM 693 C C . GLU A 1 88 ? 0.456 1.878 19.083 1.00 85.19 88 GLU A C 1
ATOM 695 O O . GLU A 1 88 ? 0.094 0.711 19.175 1.00 85.19 88 GLU A O 1
ATOM 700 N N . ARG A 1 89 ? -0.379 2.889 18.810 1.00 79.75 89 ARG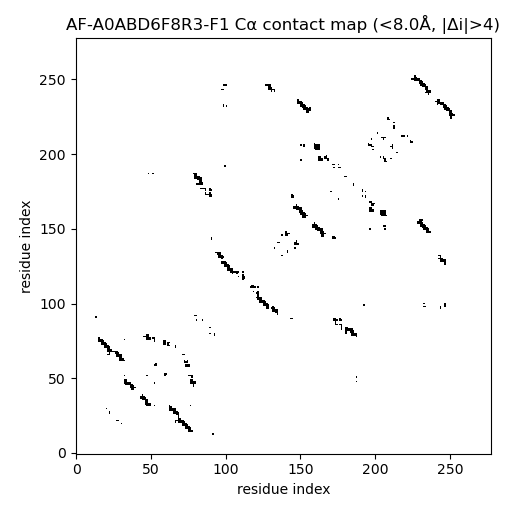 A N 1
ATOM 701 C CA . ARG A 1 89 ? -1.830 2.753 18.632 1.00 79.75 89 ARG A CA 1
ATOM 702 C C . ARG A 1 89 ? -2.287 2.960 17.195 1.00 79.75 89 ARG A C 1
ATOM 704 O O . ARG A 1 89 ? -3.386 2.571 16.835 1.00 79.75 89 ARG A O 1
ATOM 711 N N . ALA A 1 90 ? -1.450 3.550 16.349 1.00 78.31 90 ALA A N 1
ATOM 712 C CA . ALA A 1 90 ? -1.814 3.882 14.977 1.00 78.31 90 ALA A CA 1
ATOM 713 C C . ALA A 1 90 ? -2.187 2.646 14.132 1.00 78.31 90 ALA A C 1
ATOM 715 O O . ALA A 1 90 ? -3.065 2.736 13.279 1.00 78.31 90 ALA A O 1
ATOM 716 N N . GLY A 1 91 ? -1.584 1.482 14.408 1.00 79.00 91 GLY A N 1
ATOM 717 C CA . GLY A 1 91 ? -1.945 0.219 13.750 1.00 79.00 91 GLY A CA 1
ATOM 718 C C . GLY A 1 91 ? -3.383 -0.240 14.028 1.00 79.00 91 GLY A C 1
ATOM 719 O O . GLY A 1 91 ? -3.992 -0.867 13.169 1.00 79.00 91 GLY A O 1
ATOM 720 N N . GLU A 1 92 ? -3.963 0.145 15.173 1.00 80.38 92 GLU A N 1
ATOM 721 C CA . GLU A 1 92 ? -5.363 -0.144 15.550 1.00 80.38 92 GLU A CA 1
ATOM 722 C C . GLU A 1 92 ? -6.369 0.559 14.618 1.00 80.38 92 GLU A C 1
ATOM 724 O O . GLU A 1 92 ? -7.560 0.249 14.607 1.00 80.38 92 GLU A O 1
ATOM 729 N N . HIS A 1 93 ? -5.918 1.524 13.818 1.00 78.69 93 HIS A N 1
ATOM 730 C CA . HIS A 1 93 ? -6.769 2.264 12.892 1.00 78.69 93 HIS A CA 1
ATOM 731 C C . HIS A 1 93 ? -6.714 1.743 11.451 1.00 78.69 93 HIS A C 1
ATOM 733 O O . HIS A 1 93 ? -7.448 2.236 10.598 1.00 78.69 93 HIS A O 1
ATOM 739 N N . ILE A 1 94 ? -5.891 0.731 11.167 1.00 81.19 94 ILE A N 1
ATOM 740 C CA . ILE A 1 94 ? -5.861 0.096 9.848 1.00 81.19 94 ILE A CA 1
ATOM 741 C C . ILE A 1 94 ? -7.126 -0.756 9.693 1.00 81.19 94 ILE A C 1
ATOM 743 O O . ILE A 1 94 ? -7.497 -1.503 10.601 1.00 81.19 94 ILE A O 1
ATOM 747 N N . ARG A 1 95 ? -7.823 -0.602 8.564 1.00 81.81 95 ARG A N 1
ATOM 748 C CA . ARG A 1 95 ? -9.041 -1.368 8.243 1.00 81.81 95 ARG A CA 1
ATOM 749 C C . ARG A 1 95 ? -8.842 -2.316 7.079 1.00 81.81 95 ARG A C 1
ATOM 751 O O . ARG A 1 95 ? -9.309 -3.442 7.151 1.00 81.81 95 ARG A O 1
ATOM 758 N N . LEU A 1 96 ? -8.144 -1.860 6.046 1.00 81.81 96 LEU A N 1
ATOM 759 C CA . LEU A 1 96 ? -7.941 -2.611 4.820 1.00 81.81 96 LEU A CA 1
ATOM 760 C C . LEU A 1 96 ? -6.527 -2.393 4.283 1.00 81.81 96 LEU A C 1
ATOM 762 O O . LEU A 1 96 ? -5.938 -1.324 4.465 1.00 81.81 96 LEU A O 1
ATOM 766 N N . PHE A 1 97 ? -6.029 -3.400 3.578 1.00 86.00 97 PHE A N 1
ATOM 767 C CA . PHE A 1 97 ? -4.870 -3.336 2.704 1.00 86.00 97 PHE A CA 1
ATOM 768 C C . PHE A 1 97 ? -5.316 -3.525 1.261 1.00 86.00 97 PHE A C 1
ATOM 770 O O . PHE A 1 97 ? -6.205 -4.320 0.979 1.00 86.00 97 PHE A O 1
ATOM 777 N N . VAL A 1 98 ? -4.666 -2.826 0.339 1.00 92.56 98 VAL A N 1
ATOM 778 C CA . VAL A 1 98 ? -4.856 -2.994 -1.103 1.00 92.56 98 VAL A CA 1
ATOM 779 C C . VAL A 1 98 ? -3.536 -2.693 -1.804 1.00 92.56 98 VAL A C 1
ATOM 781 O O . VAL A 1 98 ? -2.785 -1.821 -1.358 1.00 92.56 98 VAL A O 1
ATOM 784 N N . LEU A 1 99 ? -3.224 -3.415 -2.882 1.00 94.25 99 LEU A N 1
ATOM 785 C CA . LEU A 1 99 ? -2.066 -3.073 -3.711 1.00 94.25 99 LEU A CA 1
ATOM 786 C C . LEU A 1 99 ? -2.353 -1.795 -4.494 1.00 94.25 99 LEU A C 1
ATOM 788 O O . LEU A 1 99 ? -3.479 -1.574 -4.938 1.00 94.25 99 LEU A O 1
ATOM 792 N N . ALA A 1 100 ? -1.322 -0.983 -4.703 1.00 92.88 100 ALA A N 1
ATOM 793 C CA . ALA A 1 100 ? -1.423 0.247 -5.470 1.00 92.88 100 ALA A CA 1
ATOM 794 C C . ALA A 1 100 ? -0.297 0.349 -6.503 1.00 92.88 100 ALA A C 1
ATOM 796 O O . ALA A 1 100 ? 0.863 0.076 -6.195 1.00 92.88 100 ALA A O 1
ATOM 797 N N . ASN A 1 101 ? -0.640 0.790 -7.712 1.00 94.31 101 ASN A N 1
ATOM 798 C CA . ASN A 1 101 ? 0.311 1.201 -8.735 1.00 94.31 101 ASN A CA 1
ATOM 799 C C . ASN A 1 101 ? 0.301 2.726 -8.848 1.00 94.31 101 ASN A C 1
ATOM 801 O O . ASN A 1 101 ? -0.633 3.317 -9.390 1.00 94.31 101 ASN A O 1
ATOM 805 N N . ASP A 1 102 ? 1.340 3.353 -8.309 1.00 92.00 102 ASP A N 1
ATOM 806 C CA . ASP A 1 102 ? 1.474 4.802 -8.209 1.00 92.00 102 ASP A CA 1
ATOM 807 C C . ASP A 1 102 ? 2.404 5.343 -9.313 1.00 92.00 102 ASP A C 1
ATOM 809 O O . ASP A 1 102 ? 3.614 5.554 -9.124 1.00 92.00 102 ASP A O 1
ATOM 813 N N . LEU A 1 103 ? 1.831 5.523 -10.509 1.00 91.31 103 LEU A N 1
ATOM 814 C CA . LEU A 1 103 ? 2.586 5.820 -11.723 1.00 91.31 103 LEU A CA 1
ATOM 815 C C . LEU A 1 103 ? 3.257 7.189 -11.658 1.00 91.31 103 LEU A C 1
ATOM 817 O O . LEU A 1 103 ? 2.634 8.228 -11.417 1.00 91.31 103 LEU A O 1
ATOM 821 N N . THR A 1 104 ? 4.556 7.184 -11.952 1.00 91.31 104 THR A N 1
ATOM 822 C CA . THR A 1 104 ? 5.392 8.379 -11.878 1.00 91.31 104 THR A CA 1
ATOM 823 C C . THR A 1 104 ? 5.983 8.733 -13.242 1.00 91.31 104 THR A C 1
ATOM 825 O O . THR A 1 104 ? 6.806 7.991 -13.782 1.00 91.31 104 THR A O 1
ATOM 828 N N . ALA A 1 105 ? 5.646 9.913 -13.762 1.00 90.94 105 ALA A N 1
ATOM 829 C CA . ALA A 1 105 ? 6.282 10.514 -14.930 1.00 90.94 105 ALA A CA 1
ATOM 830 C C . ALA A 1 105 ? 7.663 11.072 -14.545 1.00 90.94 105 ALA A C 1
ATOM 832 O O . ALA A 1 105 ? 7.830 12.247 -14.214 1.00 90.94 105 ALA A O 1
ATOM 833 N N . ARG A 1 106 ? 8.680 10.202 -14.565 1.00 88.94 106 ARG A N 1
ATOM 834 C CA . ARG A 1 106 ? 10.033 10.509 -14.061 1.00 88.94 106 ARG A CA 1
ATOM 835 C C . ARG A 1 106 ? 10.702 11.711 -14.734 1.00 88.94 106 ARG A C 1
ATOM 837 O O . ARG A 1 106 ? 11.443 12.415 -14.057 1.00 88.94 106 ARG A O 1
ATOM 844 N N . ALA A 1 107 ? 10.385 11.993 -15.998 1.00 87.50 107 ALA A N 1
ATOM 845 C CA . ALA A 1 107 ? 10.883 13.172 -16.710 1.00 87.50 107 ALA A CA 1
ATOM 846 C C . ALA A 1 107 ? 10.488 14.507 -16.042 1.00 87.50 107 ALA A C 1
ATOM 848 O O . ALA A 1 107 ? 11.204 15.494 -16.181 1.00 87.50 107 ALA A O 1
ATOM 849 N N . LEU A 1 108 ? 9.381 14.541 -15.289 1.00 89.81 108 LEU A N 1
ATOM 850 C CA . LEU A 1 108 ? 8.888 15.750 -14.618 1.00 89.81 108 LEU A CA 1
ATOM 851 C C . LEU A 1 108 ? 9.403 15.897 -13.179 1.00 89.81 108 LEU A C 1
ATOM 853 O O . LEU A 1 108 ? 9.398 17.000 -12.637 1.00 89.81 108 LEU A O 1
ATOM 857 N N . VAL A 1 109 ? 9.876 14.807 -12.562 1.00 90.94 109 VAL A N 1
ATOM 858 C CA . VAL A 1 109 ? 10.216 14.758 -11.128 1.00 90.94 109 VAL A CA 1
ATOM 859 C C . VAL A 1 109 ? 11.253 15.812 -10.750 1.00 90.94 109 VAL A C 1
ATOM 861 O O . VAL A 1 109 ? 11.046 16.543 -9.787 1.00 90.94 109 VAL A O 1
ATOM 864 N N . SER A 1 110 ? 12.352 15.921 -11.503 1.00 90.38 110 SER A N 1
ATOM 865 C CA . SER A 1 110 ? 13.411 16.887 -11.181 1.00 90.38 110 SER A CA 1
ATOM 866 C C . SER A 1 110 ? 12.896 18.328 -11.252 1.00 90.38 110 SER A C 1
ATOM 868 O O . SER A 1 110 ? 13.064 19.082 -10.297 1.00 90.38 110 SER A O 1
ATOM 870 N N . ALA A 1 111 ? 12.190 18.678 -12.331 1.00 90.81 111 ALA A N 1
ATOM 871 C CA . ALA A 1 111 ? 11.657 20.021 -12.534 1.00 90.81 111 ALA A CA 1
ATOM 872 C C . ALA A 1 111 ? 10.613 20.426 -11.477 1.00 90.81 111 ALA A C 1
ATOM 874 O O . ALA A 1 111 ? 10.523 21.604 -11.130 1.00 90.81 111 ALA A O 1
ATOM 875 N N . GLU A 1 112 ? 9.819 19.482 -10.961 1.00 92.88 112 GLU A N 1
ATOM 876 C CA . GLU A 1 112 ? 8.854 19.757 -9.890 1.00 92.88 112 GLU A CA 1
ATOM 877 C C . GLU A 1 112 ? 9.517 19.869 -8.517 1.00 92.88 112 GLU A C 1
ATOM 879 O O . GLU A 1 112 ? 9.246 20.824 -7.787 1.00 92.88 112 GLU A O 1
ATOM 884 N N . LEU A 1 113 ? 10.438 18.960 -8.178 1.00 91.00 113 LEU A N 1
ATOM 885 C CA . LEU A 1 113 ? 11.126 18.996 -6.885 1.00 91.00 113 LEU A CA 1
ATOM 886 C C . LEU A 1 113 ? 11.949 20.274 -6.699 1.00 91.00 113 LEU A C 1
ATOM 888 O O . LEU A 1 113 ? 11.951 20.829 -5.602 1.00 91.00 113 LEU A O 1
ATOM 892 N N . THR A 1 114 ? 12.578 20.797 -7.757 1.00 93.50 114 THR A N 1
ATOM 893 C CA . THR A 1 114 ? 13.312 22.074 -7.699 1.00 93.50 114 THR A CA 1
ATOM 894 C C . THR A 1 114 ? 12.418 23.260 -7.313 1.00 93.50 114 THR A C 1
ATOM 896 O O . THR A 1 114 ? 12.914 24.238 -6.760 1.00 93.50 114 THR A O 1
ATOM 899 N N . LYS A 1 115 ? 11.098 23.183 -7.537 1.00 92.00 115 LYS A N 1
ATOM 900 C CA . LYS A 1 115 ? 10.144 24.236 -7.140 1.00 92.00 115 LYS A CA 1
ATOM 901 C C . LYS A 1 115 ? 9.765 24.187 -5.655 1.00 92.00 115 LYS A C 1
ATOM 903 O O . LYS A 1 115 ? 9.164 25.136 -5.167 1.00 92.00 115 LYS A O 1
ATOM 908 N N . GLY A 1 116 ? 10.070 23.098 -4.943 1.00 90.12 116 GLY A N 1
ATOM 909 C CA . GLY A 1 116 ? 9.860 22.973 -3.494 1.00 90.12 116 GLY A CA 1
ATOM 910 C C . GLY A 1 116 ? 8.441 22.607 -3.035 1.00 90.12 116 GLY A C 1
ATOM 911 O O . GLY A 1 116 ? 8.240 22.385 -1.846 1.00 90.12 116 GLY A O 1
ATOM 912 N N . ASN A 1 117 ? 7.471 22.474 -3.947 1.00 89.44 117 ASN A N 1
ATOM 913 C CA . ASN A 1 117 ? 6.071 22.152 -3.609 1.00 89.44 117 ASN A CA 1
ATOM 914 C C . ASN A 1 117 ? 5.753 20.644 -3.629 1.00 89.44 117 ASN A C 1
ATOM 916 O O . ASN A 1 117 ? 4.597 20.251 -3.492 1.00 89.44 117 ASN A O 1
ATOM 920 N N . GLY A 1 118 ? 6.768 19.795 -3.800 1.00 90.06 118 GLY A N 1
ATOM 921 C CA . GLY A 1 118 ? 6.589 18.357 -3.987 1.00 90.06 118 GLY A CA 1
ATOM 922 C C . GLY A 1 118 ? 6.196 17.990 -5.419 1.00 90.06 118 GLY A C 1
ATOM 923 O O . GLY A 1 118 ? 6.407 18.763 -6.352 1.00 90.06 118 GLY A O 1
ATOM 924 N N . LEU A 1 119 ? 5.673 16.774 -5.585 1.00 90.06 119 LEU A N 1
ATOM 925 C CA . LEU A 1 119 ? 5.269 16.230 -6.880 1.00 90.06 119 LEU A CA 1
ATOM 926 C C . LEU A 1 119 ? 3.769 16.412 -7.082 1.00 90.06 119 LEU A C 1
ATOM 928 O O . LEU A 1 119 ? 2.985 16.066 -6.198 1.00 90.06 119 LEU A O 1
ATOM 932 N N . PHE A 1 120 ? 3.387 16.901 -8.254 1.00 90.19 120 PHE A N 1
ATOM 933 C CA . PHE A 1 120 ? 1.993 17.072 -8.638 1.00 90.19 120 PHE A CA 1
ATOM 934 C C . PHE A 1 120 ? 1.729 16.395 -9.979 1.00 90.19 120 PHE A C 1
ATOM 936 O O . PHE A 1 120 ? 1.163 15.309 -9.994 1.00 90.19 120 PHE A O 1
ATOM 943 N N . HIS A 1 121 ? 2.218 16.941 -11.095 1.00 90.62 121 HIS A N 1
ATOM 944 C CA . HIS A 1 121 ? 2.025 16.334 -12.417 1.00 90.62 121 HIS A CA 1
ATOM 945 C C . HIS A 1 121 ? 2.912 15.112 -12.636 1.00 90.62 121 HIS A C 1
ATOM 947 O O . HIS A 1 121 ? 2.586 14.245 -13.447 1.00 90.62 121 HIS A O 1
ATOM 953 N N . ALA A 1 122 ? 4.033 15.012 -11.915 1.00 92.00 122 ALA A N 1
ATOM 954 C CA . ALA A 1 122 ? 4.855 13.813 -11.959 1.00 92.00 122 ALA A CA 1
ATOM 955 C C . ALA A 1 122 ? 4.122 12.587 -11.390 1.00 92.00 122 ALA A C 1
ATOM 957 O O . ALA A 1 122 ? 4.495 11.468 -11.733 1.00 92.00 122 ALA A O 1
ATOM 958 N N . LYS A 1 123 ? 3.102 12.773 -10.541 1.00 90.88 123 LYS A N 1
ATOM 959 C CA . LYS A 1 123 ? 2.219 11.706 -10.054 1.00 90.88 123 LYS A CA 1
ATOM 960 C C . LYS A 1 123 ? 0.985 11.684 -10.944 1.00 90.88 123 LYS A C 1
A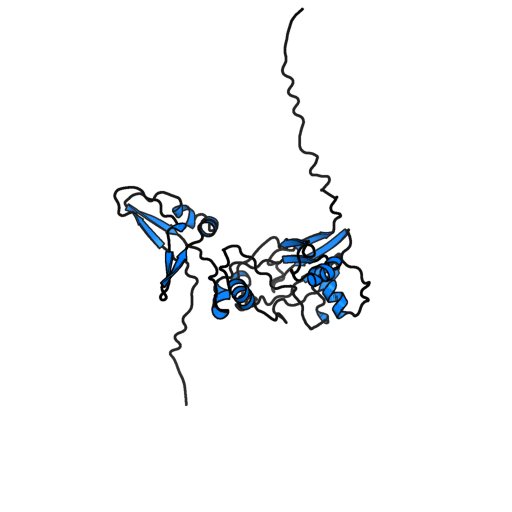TOM 962 O O . LYS A 1 123 ? 0.214 12.633 -10.971 1.00 90.88 123 LYS A O 1
ATOM 967 N N . THR A 1 124 ? 0.859 10.627 -11.736 1.00 84.12 124 THR A N 1
ATOM 968 C CA . THR A 1 124 ? -0.172 10.544 -12.778 1.00 84.12 124 THR A CA 1
ATOM 969 C C . THR A 1 124 ? -1.356 9.719 -12.280 1.00 84.12 124 THR A C 1
ATOM 971 O O . THR A 1 124 ? -1.974 10.075 -11.281 1.00 84.12 124 THR A O 1
ATOM 974 N N . ALA A 1 125 ? -1.679 8.613 -12.947 1.00 83.12 125 ALA A N 1
ATOM 975 C CA . ALA A 1 125 ? -2.725 7.715 -12.496 1.00 83.12 125 ALA A CA 1
ATOM 976 C C . ALA A 1 125 ? -2.253 6.884 -11.293 1.00 83.12 125 ALA A C 1
ATOM 978 O O . ALA A 1 125 ? -1.165 6.303 -11.303 1.00 83.12 125 ALA A O 1
ATOM 979 N N . LEU A 1 126 ? -3.115 6.801 -10.284 1.00 86.25 126 LEU A N 1
ATOM 980 C CA . LEU A 1 126 ? -3.030 5.830 -9.204 1.00 86.25 126 LEU A CA 1
ATOM 981 C C . LEU A 1 126 ? -4.061 4.738 -9.483 1.00 86.25 126 LEU A C 1
ATOM 983 O O . LEU A 1 126 ? -5.238 5.040 -9.672 1.00 86.25 126 LEU A O 1
ATOM 987 N N . ALA A 1 127 ? -3.620 3.488 -9.521 1.00 88.12 127 ALA A N 1
ATOM 988 C CA . ALA A 1 127 ? -4.502 2.337 -9.675 1.00 88.12 127 ALA A CA 1
ATOM 989 C C . ALA A 1 127 ? -4.441 1.466 -8.425 1.00 88.12 127 ALA A C 1
ATOM 991 O O . ALA A 1 127 ? -3.388 1.372 -7.797 1.00 88.12 127 ALA A O 1
ATOM 992 N N . PHE A 1 128 ? -5.540 0.797 -8.103 1.00 90.75 128 PHE A N 1
ATOM 993 C CA . PHE A 1 128 ? -5.608 -0.161 -7.006 1.00 90.75 128 PHE A CA 1
ATOM 994 C C . PHE A 1 128 ? -5.915 -1.558 -7.537 1.00 90.75 128 PHE A C 1
ATOM 996 O O . PHE A 1 128 ? -6.500 -1.704 -8.613 1.00 90.75 128 PHE A O 1
ATOM 1003 N N . ALA A 1 129 ? -5.506 -2.583 -6.792 1.00 87.00 129 ALA A N 1
ATOM 1004 C CA . ALA A 1 129 ? -5.944 -3.946 -7.062 1.00 87.00 129 ALA A CA 1
ATOM 1005 C C . ALA A 1 129 ? -7.469 -4.091 -6.874 1.00 87.00 129 ALA A C 1
ATOM 1007 O O . ALA A 1 129 ? -8.071 -3.289 -6.154 1.00 87.00 129 ALA A O 1
ATOM 1008 N N . PRO A 1 130 ? -8.102 -5.100 -7.506 1.00 81.38 130 PRO A N 1
ATOM 1009 C CA . PRO A 1 130 ? -9.557 -5.264 -7.479 1.00 81.38 130 PRO A CA 1
ATOM 1010 C C . PRO A 1 130 ? -10.159 -5.467 -6.085 1.00 81.38 130 PRO A C 1
ATOM 1012 O O . PRO A 1 130 ? -11.320 -5.126 -5.873 1.00 81.38 130 PRO A O 1
ATOM 1015 N N . VAL A 1 131 ? -9.395 -6.043 -5.155 1.00 81.62 131 VAL A N 1
ATOM 1016 C CA . VAL A 1 131 ? -9.862 -6.388 -3.811 1.00 81.62 131 VAL A CA 1
ATOM 1017 C C . VAL A 1 131 ? -8.955 -5.755 -2.765 1.00 81.62 131 VAL A C 1
ATOM 1019 O O . VAL A 1 131 ? -7.728 -5.803 -2.863 1.00 81.62 131 VAL A O 1
ATOM 1022 N N . ALA A 1 132 ? -9.580 -5.181 -1.742 1.00 78.94 132 ALA A N 1
ATOM 1023 C CA . ALA A 1 132 ? -8.927 -4.798 -0.503 1.00 78.94 132 ALA A CA 1
ATOM 1024 C C . ALA A 1 132 ? -9.282 -5.826 0.581 1.00 78.94 132 ALA A C 1
ATOM 1026 O O . ALA A 1 132 ? -10.438 -6.233 0.662 1.00 78.94 132 ALA A O 1
ATOM 1027 N N . VAL A 1 133 ? -8.309 -6.223 1.399 1.00 74.00 133 VAL A N 1
ATOM 1028 C CA . VAL A 1 133 ? -8.464 -7.267 2.431 1.00 74.00 133 VAL A CA 1
ATOM 1029 C C . VAL A 1 133 ? -8.240 -6.702 3.824 1.00 74.00 133 VAL A C 1
ATOM 1031 O O . VAL A 1 133 ? -7.496 -5.730 3.998 1.00 74.00 133 VAL A O 1
ATOM 1034 N N . THR A 1 134 ? -8.857 -7.298 4.834 1.00 79.75 134 THR A N 1
ATOM 1035 C CA . THR A 1 134 ? -8.644 -6.923 6.231 1.00 79.75 134 THR A CA 1
ATOM 1036 C C . THR A 1 134 ? -7.284 -7.426 6.743 1.00 79.75 134 THR A C 1
ATOM 1038 O O . THR A 1 134 ? -6.686 -8.351 6.188 1.00 79.75 134 THR A O 1
ATOM 1041 N N . PRO A 1 135 ? -6.735 -6.831 7.821 1.00 83.19 135 PRO A N 1
ATOM 1042 C CA . PRO A 1 135 ? -5.482 -7.300 8.407 1.00 83.19 135 PRO A CA 1
ATOM 1043 C C . PRO A 1 135 ? -5.495 -8.767 8.863 1.00 83.19 135 PRO A C 1
ATOM 1045 O O . PRO A 1 135 ? -4.446 -9.404 8.857 1.00 83.19 135 PRO A O 1
ATOM 1048 N N . ASP A 1 136 ? -6.642 -9.302 9.287 1.00 82.56 136 ASP A N 1
ATOM 1049 C CA . ASP A 1 136 ? -6.773 -10.698 9.715 1.00 82.56 136 ASP A CA 1
ATOM 1050 C C . ASP A 1 136 ? -6.799 -11.690 8.542 1.00 82.56 136 ASP A C 1
ATOM 1052 O O . ASP A 1 136 ? -6.263 -12.788 8.690 1.00 82.56 136 ASP A O 1
ATOM 1056 N N . GLU A 1 137 ? -7.289 -11.290 7.363 1.00 81.50 137 GLU A N 1
ATOM 1057 C CA . GLU A 1 137 ? -7.215 -12.092 6.129 1.00 81.50 137 GLU A CA 1
ATOM 1058 C C . GLU A 1 137 ? -5.765 -12.314 5.657 1.00 81.50 137 GLU A C 1
ATOM 1060 O O . GLU A 1 137 ? -5.459 -13.325 5.027 1.00 81.50 137 GLU A O 1
ATOM 1065 N N . LEU A 1 138 ? -4.834 -11.424 6.025 1.00 83.50 138 LEU A N 1
ATOM 1066 C CA . LEU A 1 138 ? -3.394 -11.620 5.801 1.00 83.50 138 LEU A CA 1
ATOM 1067 C C . LEU A 1 138 ? -2.769 -12.647 6.764 1.00 83.50 138 LEU A C 1
ATOM 1069 O O . LEU A 1 138 ? -1.640 -13.099 6.549 1.00 83.50 138 LEU A O 1
ATOM 1073 N N . GLY A 1 139 ? -3.467 -13.020 7.839 1.00 89.50 139 GLY A N 1
ATOM 1074 C CA . GLY A 1 139 ? -3.014 -14.007 8.813 1.00 89.50 139 GLY A CA 1
ATOM 1075 C C . GLY A 1 139 ? -1.610 -13.718 9.352 1.00 89.50 139 GLY A C 1
ATOM 1076 O O . GLY A 1 139 ? -1.304 -12.617 9.807 1.00 89.50 139 GLY A O 1
ATOM 1077 N N . ALA A 1 140 ? -0.728 -14.720 9.291 1.00 93.06 140 ALA A N 1
ATOM 1078 C CA . ALA A 1 140 ? 0.643 -14.611 9.794 1.00 93.06 140 ALA A CA 1
ATOM 1079 C C . ALA A 1 140 ? 1.542 -13.667 8.973 1.00 93.06 140 ALA A C 1
ATOM 1081 O O . ALA A 1 140 ? 2.608 -13.285 9.456 1.00 93.06 140 ALA A O 1
ATOM 1082 N N . ALA A 1 141 ? 1.133 -13.281 7.759 1.00 95.19 141 ALA A N 1
ATOM 1083 C CA . ALA A 1 141 ? 1.873 -12.307 6.966 1.00 95.19 141 ALA A CA 1
ATOM 1084 C C . ALA A 1 141 ? 1.771 -10.887 7.538 1.00 95.19 141 ALA A C 1
ATOM 1086 O O . ALA A 1 141 ? 2.620 -10.053 7.239 1.00 95.19 141 ALA A O 1
ATOM 1087 N N . TRP A 1 142 ? 0.765 -10.583 8.359 1.00 93.81 142 TRP A N 1
ATOM 1088 C CA . TRP A 1 142 ? 0.641 -9.287 9.016 1.00 93.81 142 TRP A CA 1
ATOM 1089 C C . TRP A 1 142 ? 1.135 -9.358 10.465 1.00 93.81 142 TRP A C 1
ATOM 1091 O O . TRP A 1 142 ? 0.521 -9.991 11.320 1.00 93.81 142 TRP A O 1
ATOM 1101 N N . ASP A 1 143 ? 2.232 -8.660 10.780 1.00 93.31 143 ASP A N 1
ATOM 1102 C CA . ASP A 1 143 ? 2.825 -8.665 12.132 1.00 93.31 143 ASP A CA 1
ATOM 1103 C C . ASP A 1 143 ? 2.291 -7.546 13.056 1.00 93.31 143 ASP A C 1
ATOM 1105 O O . ASP A 1 143 ? 2.836 -7.293 14.136 1.00 93.31 143 ASP A O 1
ATOM 1109 N N . GLY A 1 144 ? 1.240 -6.837 12.629 1.00 87.81 144 GLY A N 1
ATOM 1110 C CA . GLY A 1 144 ? 0.732 -5.633 13.294 1.00 87.81 144 GLY A CA 1
ATOM 1111 C C . GLY A 1 144 ? 1.432 -4.335 12.873 1.00 87.81 144 GLY A C 1
ATOM 1112 O O . GLY A 1 144 ? 1.048 -3.256 13.332 1.00 87.81 144 GLY A O 1
ATOM 1113 N N . ARG A 1 145 ? 2.464 -4.413 12.026 1.00 91.44 145 ARG A N 1
ATOM 1114 C CA . ARG A 1 145 ? 3.270 -3.268 11.578 1.00 91.44 145 ARG A CA 1
ATOM 1115 C C . ARG A 1 145 ? 3.535 -3.279 10.074 1.00 91.44 145 ARG A C 1
ATOM 1117 O O . ARG A 1 145 ? 3.464 -2.216 9.454 1.00 91.44 145 ARG A O 1
ATOM 1124 N N . ARG A 1 146 ? 3.852 -4.439 9.497 1.00 95.94 146 ARG A N 1
ATOM 1125 C CA . ARG A 1 146 ? 4.211 -4.653 8.089 1.00 95.94 146 ARG A CA 1
ATOM 1126 C C . ARG A 1 146 ? 3.549 -5.912 7.533 1.00 95.94 146 ARG A C 1
ATOM 1128 O O . ARG A 1 146 ? 3.299 -6.867 8.267 1.00 95.94 146 ARG A O 1
ATOM 1135 N N . VAL A 1 147 ? 3.312 -5.904 6.222 1.00 96.12 147 VAL A N 1
ATOM 1136 C CA . VAL A 1 147 ? 2.936 -7.103 5.461 1.00 96.12 147 VAL A CA 1
ATOM 1137 C C . VAL A 1 147 ? 4.214 -7.808 5.015 1.00 96.12 147 VAL A C 1
ATOM 1139 O O . VAL A 1 147 ? 5.061 -7.200 4.366 1.00 96.12 147 VAL A O 1
ATOM 1142 N N . HIS A 1 148 ? 4.359 -9.081 5.362 1.00 97.56 148 HIS A N 1
ATOM 1143 C CA . HIS A 1 148 ? 5.524 -9.922 5.099 1.00 97.56 148 HIS A CA 1
ATOM 1144 C C . HIS A 1 148 ? 5.226 -10.933 3.994 1.00 97.56 148 HIS A C 1
ATOM 1146 O O . HIS A 1 148 ? 5.096 -12.129 4.247 1.00 97.56 148 HIS A O 1
ATOM 1152 N N . LEU A 1 149 ? 5.081 -10.424 2.770 1.00 97.25 149 LEU A N 1
ATOM 1153 C CA . LEU A 1 149 ? 4.901 -11.231 1.565 1.00 97.25 149 LEU A CA 1
ATOM 1154 C C . LEU A 1 149 ? 5.682 -10.641 0.384 1.00 97.25 149 LEU A C 1
ATOM 1156 O O . LEU A 1 149 ? 5.886 -9.421 0.333 1.00 97.25 149 LEU A O 1
ATOM 1160 N N . PRO A 1 150 ? 6.109 -11.484 -0.571 1.00 97.88 150 PRO A N 1
ATOM 1161 C CA . PRO A 1 150 ? 6.670 -11.026 -1.835 1.00 97.88 150 PRO A CA 1
ATOM 1162 C C . PRO A 1 150 ? 5.619 -10.299 -2.683 1.00 97.88 150 PRO A C 1
ATOM 1164 O O . PRO A 1 150 ? 4.465 -10.719 -2.762 1.00 97.88 150 PRO A O 1
ATOM 1167 N N . LEU A 1 151 ? 6.035 -9.215 -3.336 1.00 98.12 151 LEU A N 1
ATOM 1168 C CA . LEU A 1 151 ? 5.249 -8.480 -4.318 1.00 98.12 151 LEU A CA 1
ATOM 1169 C C . LEU A 1 151 ? 5.745 -8.845 -5.717 1.00 98.12 151 LEU A C 1
ATOM 1171 O O . LEU A 1 151 ? 6.848 -8.471 -6.104 1.00 98.12 151 LEU A O 1
ATOM 1175 N N . GLU A 1 152 ? 4.935 -9.584 -6.466 1.00 98.25 152 GLU A N 1
ATOM 1176 C CA . GLU A 1 152 ? 5.252 -10.018 -7.821 1.00 98.25 152 GLU A CA 1
ATOM 1177 C C . GLU A 1 152 ? 4.969 -8.883 -8.806 1.00 98.25 152 GLU A C 1
ATOM 1179 O O . GLU A 1 152 ? 3.840 -8.393 -8.900 1.00 98.25 152 GLU A O 1
ATOM 1184 N N . VAL A 1 153 ? 5.994 -8.464 -9.547 1.00 97.75 153 VAL A N 1
ATOM 1185 C CA . VAL A 1 153 ? 5.889 -7.437 -10.586 1.00 97.75 153 VAL A CA 1
ATOM 1186 C C . VAL A 1 153 ? 6.401 -7.999 -11.901 1.00 97.75 153 VAL A C 1
ATOM 1188 O O . VAL A 1 153 ? 7.524 -8.497 -11.975 1.00 97.75 153 VAL A O 1
ATOM 1191 N N . GLN A 1 154 ? 5.594 -7.873 -12.950 1.00 97.81 154 GLN A N 1
ATOM 1192 C CA . GLN A 1 154 ? 5.936 -8.284 -14.307 1.00 97.81 154 GLN A CA 1
ATOM 1193 C C . GLN A 1 154 ? 5.794 -7.109 -15.277 1.00 97.81 154 GLN A C 1
ATOM 1195 O O . GLN A 1 154 ? 4.888 -6.277 -15.146 1.00 97.81 154 GLN A O 1
ATOM 1200 N N . LEU A 1 155 ? 6.676 -7.073 -16.273 1.00 96.56 155 LEU A N 1
ATOM 1201 C CA . LEU A 1 155 ? 6.622 -6.161 -17.410 1.00 96.56 155 LEU A CA 1
ATOM 1202 C C . LEU A 1 155 ? 6.640 -6.985 -18.695 1.00 96.56 155 LEU A C 1
ATOM 1204 O O . LEU A 1 155 ? 7.599 -7.705 -18.942 1.00 96.56 155 LEU A O 1
ATOM 1208 N N . ASN A 1 156 ? 5.614 -6.839 -19.531 1.00 96.62 156 ASN A N 1
ATOM 1209 C CA . ASN A 1 156 ? 5.475 -7.573 -20.792 1.00 96.62 156 ASN A CA 1
ATOM 1210 C C . ASN A 1 156 ? 5.587 -9.094 -20.607 1.00 96.62 156 ASN A C 1
ATOM 1212 O O . ASN A 1 156 ? 6.279 -9.759 -21.368 1.00 96.62 156 ASN A O 1
ATOM 1216 N N . ASP A 1 157 ? 4.904 -9.613 -19.582 1.00 95.94 157 ASP A N 1
ATOM 1217 C CA . ASP A 1 157 ? 4.870 -11.034 -19.201 1.00 95.94 157 ASP A CA 1
ATOM 1218 C C . ASP A 1 157 ? 6.212 -11.596 -18.684 1.00 95.94 157 ASP A C 1
ATOM 1220 O O . ASP A 1 157 ? 6.298 -12.770 -18.331 1.00 95.94 157 ASP A O 1
ATOM 1224 N N . GLU A 1 158 ? 7.235 -10.745 -18.549 1.00 96.50 158 GLU A N 1
ATOM 1225 C CA . GLU A 1 158 ? 8.533 -11.092 -17.973 1.00 96.50 158 GLU A CA 1
ATOM 1226 C C . GLU A 1 158 ? 8.643 -10.613 -16.513 1.00 96.50 158 GLU A C 1
ATOM 1228 O O . GLU A 1 158 ? 8.233 -9.485 -16.201 1.00 96.50 158 GLU A O 1
ATOM 1233 N N . PRO A 1 159 ? 9.230 -11.411 -15.601 1.00 96.50 159 PRO A N 1
ATOM 1234 C CA . PRO A 1 159 ? 9.472 -10.988 -14.225 1.00 96.50 159 PRO A CA 1
ATOM 1235 C C . PRO A 1 159 ? 10.363 -9.741 -14.154 1.00 96.50 159 PRO A C 1
ATOM 1237 O O . PRO A 1 159 ? 11.484 -9.716 -14.666 1.00 96.50 159 PRO A O 1
ATOM 1240 N N . LEU A 1 160 ? 9.877 -8.703 -13.474 1.00 95.50 160 LEU A N 1
ATOM 1241 C CA . LEU A 1 160 ? 10.651 -7.504 -13.147 1.00 95.50 160 LEU A CA 1
ATOM 1242 C C . LEU A 1 160 ? 11.236 -7.585 -11.732 1.00 95.50 160 LEU A C 1
ATOM 1244 O O . LEU A 1 160 ? 12.379 -7.179 -11.508 1.00 95.50 160 LEU A O 1
ATOM 1248 N N . GLY A 1 161 ? 10.456 -8.107 -10.787 1.00 96.12 161 GLY A N 1
ATOM 1249 C CA . GLY A 1 161 ? 10.881 -8.262 -9.406 1.00 96.12 161 GLY A CA 1
ATOM 1250 C C . GLY A 1 161 ? 9.895 -9.050 -8.560 1.00 96.12 161 GLY A C 1
ATOM 1251 O O . GLY A 1 161 ? 8.707 -9.142 -8.868 1.00 96.12 161 GLY A O 1
ATOM 1252 N N . LEU A 1 162 ? 10.429 -9.603 -7.479 1.00 97.44 162 LEU A N 1
ATOM 1253 C CA . LEU A 1 162 ? 9.712 -10.288 -6.415 1.00 97.44 162 LEU A CA 1
ATOM 1254 C C . LEU A 1 162 ? 10.184 -9.811 -5.020 1.00 97.44 162 LEU A C 1
ATOM 1256 O O . LEU A 1 162 ? 10.454 -10.643 -4.149 1.00 97.44 162 LEU A O 1
ATOM 1260 N N . PRO A 1 163 ? 10.358 -8.496 -4.770 1.00 96.69 163 PRO A N 1
ATOM 1261 C CA . PRO A 1 163 ? 10.821 -8.032 -3.471 1.00 96.69 163 PRO A CA 1
ATOM 1262 C C . PRO A 1 163 ? 9.767 -8.252 -2.386 1.00 96.69 163 PRO A C 1
ATOM 1264 O O . PRO A 1 163 ? 8.559 -8.222 -2.615 1.00 96.69 163 PRO A O 1
ATOM 1267 N N . HIS A 1 164 ? 10.237 -8.450 -1.165 1.00 97.81 164 HIS A N 1
ATOM 1268 C CA . HIS A 1 164 ? 9.417 -8.708 0.003 1.00 97.81 164 HIS A CA 1
ATOM 1269 C C . HIS A 1 164 ? 8.968 -7.397 0.663 1.00 97.81 164 HIS A C 1
ATOM 1271 O O . HIS A 1 164 ? 9.798 -6.596 1.100 1.00 97.81 164 HIS A O 1
ATOM 1277 N N . ALA A 1 165 ? 7.650 -7.194 0.778 1.00 96.38 165 ALA A N 1
ATOM 1278 C CA . ALA A 1 165 ? 7.032 -5.936 1.212 1.00 96.38 165 ALA A CA 1
ATOM 1279 C C . ALA A 1 165 ? 7.433 -5.493 2.631 1.00 96.38 165 ALA A C 1
ATOM 1281 O O . ALA A 1 165 ? 7.497 -4.298 2.920 1.00 96.38 165 ALA A O 1
ATOM 1282 N N . GLY A 1 166 ? 7.727 -6.448 3.514 1.00 95.62 166 GLY A N 1
ATOM 1283 C CA . GLY A 1 166 ? 8.133 -6.171 4.893 1.00 95.62 166 GLY A CA 1
ATOM 1284 C C . GLY A 1 166 ? 9.637 -5.950 5.062 1.00 95.62 166 GLY A C 1
ATOM 1285 O O . GLY A 1 166 ? 10.066 -5.392 6.077 1.00 95.62 166 GLY A O 1
ATOM 1286 N N . THR A 1 167 ? 10.439 -6.377 4.083 1.00 96.19 167 THR A N 1
ATOM 1287 C CA . THR A 1 167 ? 11.904 -6.299 4.125 1.00 96.19 167 THR A CA 1
ATOM 1288 C C . THR A 1 167 ? 12.356 -4.900 3.724 1.00 96.19 167 THR A C 1
ATOM 1290 O O . THR A 1 167 ? 11.783 -4.294 2.828 1.00 96.19 167 THR A O 1
ATOM 1293 N N . ASP A 1 168 ? 13.346 -4.349 4.432 1.00 94.56 168 ASP A N 1
ATOM 1294 C CA . ASP A 1 168 ? 13.895 -2.998 4.214 1.00 94.56 168 ASP A CA 1
ATOM 1295 C C . ASP A 1 168 ? 12.876 -1.828 4.244 1.00 94.56 168 ASP A C 1
ATOM 1297 O O . ASP A 1 168 ? 13.244 -0.675 4.014 1.00 94.56 168 ASP A O 1
ATOM 1301 N N . MET A 1 169 ? 11.620 -2.068 4.644 1.00 93.69 169 MET A N 1
ATOM 1302 C CA . MET A 1 169 ? 10.620 -1.020 4.870 1.00 93.69 169 MET A CA 1
ATOM 1303 C C . MET A 1 169 ? 11.004 -0.167 6.093 1.00 93.69 169 MET A C 1
ATOM 1305 O O . MET A 1 169 ? 10.735 -0.525 7.250 1.00 93.69 169 MET A O 1
ATOM 1309 N N . ALA A 1 170 ? 11.636 0.980 5.832 1.00 88.19 170 ALA A N 1
ATOM 1310 C CA . ALA A 1 170 ? 12.210 1.862 6.851 1.00 88.19 170 ALA A CA 1
ATOM 1311 C C . ALA A 1 170 ? 11.184 2.346 7.892 1.00 88.19 170 ALA A C 1
ATOM 1313 O O . ALA A 1 170 ? 11.467 2.348 9.092 1.00 88.19 170 ALA A O 1
ATOM 1314 N N . PHE A 1 171 ? 9.980 2.706 7.444 1.00 90.44 171 PHE A N 1
ATOM 1315 C CA . PHE A 1 171 ? 8.876 3.141 8.298 1.00 90.44 171 PHE A CA 1
ATOM 1316 C C . PHE A 1 171 ? 7.718 2.162 8.160 1.00 90.44 171 PHE A C 1
ATOM 1318 O O . PHE A 1 171 ? 7.246 1.937 7.054 1.00 90.44 171 PHE A O 1
ATOM 1325 N N . ASP A 1 172 ? 7.263 1.586 9.271 1.00 93.88 172 ASP A N 1
ATOM 1326 C CA . ASP A 1 172 ? 6.080 0.723 9.274 1.00 93.88 172 ASP A CA 1
ATOM 1327 C C . ASP A 1 172 ? 4.774 1.527 9.155 1.00 93.88 172 ASP A C 1
ATOM 1329 O O . ASP A 1 172 ? 4.758 2.742 9.370 1.00 93.88 172 ASP A O 1
ATOM 1333 N N . PHE A 1 173 ? 3.662 0.861 8.823 1.00 93.06 173 PHE A N 1
ATOM 1334 C CA . PHE A 1 173 ? 2.371 1.539 8.651 1.00 93.06 173 PHE A CA 1
ATOM 1335 C C . PHE A 1 173 ? 1.945 2.364 9.878 1.00 93.06 173 PHE A C 1
ATOM 1337 O O . PHE A 1 173 ? 1.534 3.513 9.692 1.00 93.06 173 PHE A O 1
ATOM 1344 N N . PRO A 1 174 ? 2.098 1.882 11.130 1.00 92.19 174 PRO A N 1
ATOM 1345 C CA . PRO A 1 174 ? 1.787 2.699 12.297 1.00 92.19 174 PRO A CA 1
ATOM 1346 C C . PRO A 1 174 ? 2.629 3.984 12.387 1.00 92.19 174 PRO A C 1
ATOM 1348 O O . PRO A 1 174 ? 2.112 5.027 12.792 1.00 92.19 174 PRO A O 1
ATOM 1351 N N . ALA A 1 175 ? 3.908 3.956 11.990 1.00 92.50 175 ALA A N 1
ATOM 1352 C CA . ALA A 1 175 ? 4.735 5.162 11.935 1.00 92.50 175 ALA A CA 1
ATOM 1353 C C . ALA A 1 175 ? 4.253 6.142 10.855 1.00 92.50 175 ALA A C 1
ATOM 1355 O O . ALA A 1 175 ? 4.185 7.345 11.117 1.00 92.50 175 ALA A O 1
ATOM 1356 N N . LEU A 1 176 ? 3.885 5.638 9.673 1.00 91.88 176 LEU A N 1
ATOM 1357 C CA . LEU A 1 176 ? 3.359 6.452 8.572 1.00 91.88 176 LEU A CA 1
ATOM 1358 C C . LEU A 1 176 ? 2.043 7.141 8.960 1.00 91.88 176 LEU A C 1
ATOM 1360 O O . LEU A 1 176 ? 1.895 8.349 8.774 1.00 91.88 176 LEU A O 1
ATOM 1364 N N . ILE A 1 177 ? 1.120 6.399 9.575 1.00 90.56 177 ILE A N 1
ATOM 1365 C CA . ILE A 1 177 ? -0.168 6.917 10.055 1.00 90.56 177 ILE A CA 1
ATOM 1366 C C . ILE A 1 177 ? 0.045 7.975 11.143 1.00 90.56 177 ILE A C 1
ATOM 1368 O O . ILE A 1 177 ? -0.504 9.071 11.044 1.00 90.56 177 ILE A O 1
ATOM 1372 N N . ALA A 1 178 ? 0.881 7.697 12.150 1.00 88.94 178 ALA A N 1
ATOM 1373 C CA . ALA A 1 178 ? 1.175 8.658 13.214 1.00 88.94 178 ALA A CA 1
ATOM 1374 C C . ALA A 1 178 ? 1.815 9.951 12.673 1.00 88.94 178 ALA A C 1
ATOM 1376 O O . ALA A 1 178 ? 1.512 11.048 13.147 1.00 88.94 178 ALA A O 1
ATOM 1377 N N . ALA A 1 179 ? 2.675 9.843 11.656 1.00 91.75 179 ALA A N 1
ATOM 1378 C CA . ALA A 1 179 ? 3.256 11.002 10.988 1.00 91.75 179 ALA A CA 1
ATOM 1379 C C . ALA A 1 179 ? 2.200 11.808 10.214 1.00 91.75 179 ALA A C 1
ATOM 1381 O O . ALA A 1 179 ? 2.152 13.034 10.350 1.00 91.75 179 ALA A O 1
ATOM 1382 N N . ALA A 1 180 ? 1.330 11.138 9.454 1.00 90.94 180 ALA A N 1
ATOM 1383 C CA . ALA A 1 180 ? 0.255 11.777 8.695 1.00 90.94 180 ALA A CA 1
ATOM 1384 C C . ALA A 1 180 ? -0.774 12.468 9.607 1.00 90.94 180 ALA A C 1
ATOM 1386 O O . ALA A 1 180 ? -1.229 13.572 9.303 1.00 90.94 180 ALA A O 1
ATOM 1387 N N . ALA A 1 181 ? -1.085 11.851 10.748 1.00 91.06 181 ALA A N 1
ATOM 1388 C CA . ALA A 1 181 ? -2.011 12.362 11.751 1.00 91.06 181 ALA A CA 1
ATOM 1389 C C . ALA A 1 181 ? -1.370 13.376 12.716 1.00 91.06 181 ALA A C 1
ATOM 1391 O O . ALA A 1 181 ? -2.025 13.881 13.624 1.00 91.06 181 ALA A O 1
ATOM 1392 N N . ARG A 1 182 ? -0.077 13.706 12.579 1.00 90.62 182 ARG A N 1
ATOM 1393 C CA . ARG A 1 182 ? 0.645 14.532 13.570 1.00 90.62 182 ARG A CA 1
ATOM 1394 C C . ARG A 1 182 ? -0.052 15.864 13.864 1.00 90.62 182 ARG A C 1
ATOM 1396 O O . ARG A 1 182 ? -0.076 16.314 15.007 1.00 90.62 182 ARG A O 1
ATOM 1403 N N . MET A 1 183 ? -0.605 16.494 12.831 1.00 86.81 183 MET A N 1
ATOM 1404 C CA . MET A 1 183 ? -1.195 17.836 12.909 1.00 86.81 183 MET A CA 1
ATOM 1405 C C . MET A 1 183 ? -2.662 17.896 12.474 1.00 86.81 183 MET A C 1
ATOM 1407 O O . MET A 1 183 ? -3.227 18.984 12.439 1.00 86.81 183 MET A O 1
ATOM 1411 N N . ARG A 1 184 ? -3.278 16.754 12.162 1.00 81.88 184 ARG A N 1
ATOM 1412 C CA . ARG A 1 184 ? -4.660 16.662 11.684 1.00 81.88 184 ARG A CA 1
ATOM 1413 C C . ARG A 1 184 ? -5.248 15.294 11.997 1.00 81.88 184 ARG A C 1
ATOM 1415 O O . ARG A 1 184 ? -4.491 14.334 12.106 1.00 81.88 184 ARG A O 1
ATOM 1422 N N . ASP A 1 185 ? -6.565 15.211 12.079 1.00 82.75 185 ASP A N 1
ATOM 1423 C CA . ASP A 1 185 ? -7.262 13.928 12.058 1.00 82.75 185 ASP A CA 1
ATOM 1424 C C . ASP A 1 185 ? -7.163 13.303 10.653 1.00 82.75 185 ASP A C 1
ATOM 1426 O O . ASP A 1 185 ? -7.006 14.011 9.644 1.00 82.75 185 ASP A O 1
ATOM 1430 N N . LEU A 1 186 ? -7.222 11.974 10.579 1.00 79.38 186 LEU A N 1
ATOM 1431 C CA . LEU A 1 186 ? -7.391 11.248 9.321 1.00 79.38 186 LEU A CA 1
ATOM 1432 C C . LEU A 1 186 ? -8.787 10.646 9.310 1.00 79.38 186 LEU A C 1
ATOM 1434 O O . LEU A 1 186 ? -9.102 9.801 10.148 1.00 79.38 186 LEU A O 1
ATOM 1438 N N . ARG A 1 187 ? -9.591 11.086 8.346 1.00 78.69 187 ARG A N 1
ATOM 1439 C CA . ARG A 1 187 ? -10.967 10.622 8.189 1.00 78.69 187 ARG A CA 1
ATOM 1440 C C . ARG A 1 187 ? -11.010 9.156 7.787 1.00 78.69 187 ARG A C 1
ATOM 1442 O O . ARG A 1 187 ? -10.064 8.682 7.134 1.00 78.69 187 ARG A O 1
ATOM 1449 N N . ALA A 1 188 ? -12.101 8.468 8.103 1.00 72.44 188 ALA A N 1
ATOM 1450 C CA . ALA A 1 188 ? -12.385 7.165 7.516 1.00 72.44 188 ALA A CA 1
ATOM 1451 C C . ALA A 1 188 ? -12.245 7.219 5.979 1.00 72.44 188 ALA A C 1
ATOM 1453 O O . ALA A 1 188 ? -12.535 8.225 5.332 1.00 72.44 188 ALA A O 1
ATOM 1454 N N . GLY A 1 189 ? -11.685 6.158 5.394 1.00 71.38 189 GLY A N 1
ATOM 1455 C CA . GLY A 1 189 ? -11.351 6.116 3.965 1.00 71.38 189 GLY A CA 1
ATOM 1456 C C . GLY A 1 189 ? -10.033 6.802 3.575 1.00 71.38 189 GLY A C 1
ATOM 1457 O O . GLY A 1 189 ? -9.635 6.721 2.415 1.00 71.38 189 GLY A O 1
ATOM 1458 N N . THR A 1 190 ? -9.301 7.431 4.506 1.00 82.00 190 THR A N 1
ATOM 1459 C CA . THR A 1 190 ? -7.941 7.925 4.218 1.00 82.00 190 THR A CA 1
ATOM 1460 C C . THR A 1 190 ? -7.021 6.771 3.810 1.00 82.00 190 THR A C 1
ATOM 1462 O O . THR A 1 190 ? -6.810 5.836 4.581 1.00 82.00 190 THR A O 1
ATOM 1465 N N . ILE A 1 191 ? -6.396 6.883 2.636 1.00 87.12 191 ILE A N 1
ATOM 1466 C CA . ILE A 1 191 ? -5.413 5.914 2.139 1.00 87.12 191 ILE A CA 1
ATOM 1467 C C . ILE A 1 191 ? -4.001 6.403 2.471 1.00 87.12 191 ILE A C 1
ATOM 1469 O O . ILE A 1 191 ? -3.624 7.531 2.145 1.00 87.12 191 ILE A O 1
ATOM 1473 N N . ILE A 1 192 ? -3.207 5.539 3.104 1.00 89.75 192 ILE A N 1
ATOM 1474 C CA . ILE A 1 192 ? -1.789 5.776 3.394 1.00 89.75 192 ILE A CA 1
ATOM 1475 C C . ILE A 1 192 ? -0.961 4.766 2.603 1.00 89.75 192 ILE A C 1
ATOM 1477 O O . ILE A 1 192 ? -1.036 3.564 2.849 1.00 89.75 192 ILE A O 1
ATOM 1481 N N . GLY A 1 193 ? -0.161 5.257 1.658 1.00 89.88 193 GLY A N 1
ATOM 1482 C CA . GLY A 1 193 ? 0.764 4.424 0.892 1.00 89.88 193 GLY A CA 1
ATOM 1483 C C . GLY A 1 193 ? 2.046 4.115 1.668 1.00 89.88 193 GLY A C 1
ATOM 1484 O O . GLY A 1 193 ? 2.561 4.967 2.391 1.00 89.88 193 GLY A O 1
ATOM 1485 N N . SER A 1 194 ? 2.601 2.919 1.465 1.00 90.19 194 SER A N 1
ATOM 1486 C CA . SER A 1 194 ? 3.918 2.520 1.990 1.00 90.19 194 SER A CA 1
ATOM 1487 C C . SER A 1 194 ? 5.090 3.228 1.302 1.00 90.19 194 SER A C 1
ATOM 1489 O O . SER A 1 194 ? 6.197 3.251 1.834 1.00 90.19 194 SER A O 1
ATOM 1491 N N . GLY A 1 195 ? 4.854 3.775 0.107 1.00 89.38 195 GLY A N 1
ATOM 1492 C CA . GLY A 1 195 ? 5.906 4.036 -0.872 1.00 89.38 195 GLY A CA 1
ATOM 1493 C C . GLY A 1 195 ? 6.236 2.779 -1.683 1.00 89.38 195 GLY A C 1
ATOM 1494 O O . GLY A 1 195 ? 5.635 1.721 -1.479 1.00 89.38 195 GLY A O 1
ATOM 1495 N N . ALA A 1 196 ? 7.173 2.909 -2.623 1.00 90.31 196 ALA A N 1
ATOM 1496 C CA . ALA A 1 196 ? 7.619 1.784 -3.441 1.00 90.31 196 ALA A CA 1
ATOM 1497 C C . ALA A 1 196 ? 8.274 0.707 -2.563 1.00 90.31 196 ALA A C 1
ATOM 1499 O O . ALA A 1 196 ? 9.148 1.019 -1.752 1.00 90.31 196 ALA A O 1
ATOM 1500 N N . VAL A 1 197 ? 7.856 -0.547 -2.741 1.00 95.75 197 VAL A N 1
ATOM 1501 C CA . VAL A 1 197 ? 8.531 -1.699 -2.134 1.00 95.75 197 VAL A CA 1
ATOM 1502 C C . VAL A 1 197 ? 9.888 -1.859 -2.810 1.00 95.75 197 VAL A C 1
ATOM 1504 O O . VAL A 1 197 ? 9.971 -1.869 -4.032 1.00 95.75 197 VAL A O 1
ATOM 1507 N N . SER A 1 198 ? 10.945 -1.944 -2.011 1.00 93.44 198 SER A N 1
ATOM 1508 C CA . SER A 1 198 ? 12.326 -2.053 -2.472 1.00 93.44 198 SER A CA 1
ATOM 1509 C C . SER A 1 198 ? 13.114 -2.841 -1.435 1.00 93.44 198 SER A C 1
ATOM 1511 O O . SER A 1 198 ? 12.890 -2.687 -0.230 1.00 93.44 198 SER A O 1
ATOM 1513 N N . ASN A 1 199 ? 14.013 -3.708 -1.886 1.00 94.62 199 ASN A N 1
ATOM 1514 C CA . ASN A 1 199 ? 14.912 -4.456 -1.015 1.00 94.62 199 ASN A CA 1
ATOM 1515 C C . ASN A 1 199 ? 16.357 -4.162 -1.412 1.00 94.62 199 ASN A C 1
ATOM 1517 O O . ASN A 1 199 ? 16.656 -3.895 -2.571 1.00 94.62 199 ASN A O 1
ATOM 1521 N N . ARG A 1 200 ? 17.271 -4.219 -0.441 1.00 92.69 200 ARG A N 1
ATOM 1522 C CA . ARG A 1 200 ? 18.706 -4.027 -0.706 1.00 92.69 200 ARG A CA 1
ATOM 1523 C C . ARG A 1 200 ? 19.318 -5.171 -1.506 1.00 92.69 200 ARG A C 1
ATOM 1525 O O . ARG A 1 200 ? 20.337 -4.979 -2.162 1.00 92.69 200 ARG A O 1
ATOM 1532 N N . ASP A 1 201 ? 18.734 -6.358 -1.397 1.00 93.38 201 ASP A N 1
ATOM 1533 C CA . ASP A 1 201 ? 19.131 -7.518 -2.180 1.00 93.38 201 ASP A CA 1
ATOM 1534 C C . ASP A 1 201 ? 18.702 -7.327 -3.639 1.00 93.38 201 ASP A C 1
ATOM 1536 O O . ASP A 1 201 ? 17.530 -7.445 -3.973 1.00 93.38 201 ASP A O 1
ATOM 1540 N N . ALA A 1 202 ? 19.650 -7.038 -4.527 1.00 90.38 202 ALA A N 1
ATOM 1541 C CA . ALA A 1 202 ? 19.350 -6.849 -5.944 1.00 90.38 202 ALA A CA 1
ATOM 1542 C C . ALA A 1 202 ? 18.879 -8.142 -6.644 1.00 90.38 202 ALA A C 1
ATOM 1544 O O . ALA A 1 202 ? 18.302 -8.068 -7.730 1.00 90.38 202 ALA A O 1
ATOM 1545 N N . SER A 1 203 ? 19.105 -9.325 -6.054 1.00 92.38 203 SER A N 1
ATOM 1546 C CA . SER A 1 203 ? 18.727 -10.605 -6.669 1.00 92.38 203 SER A CA 1
ATOM 1547 C C . SER A 1 203 ? 17.215 -10.833 -6.717 1.00 92.38 203 SER A C 1
ATOM 1549 O O . SER A 1 203 ? 16.745 -11.596 -7.560 1.00 92.38 203 SER A O 1
ATOM 1551 N N . VAL A 1 204 ? 16.441 -10.125 -5.883 1.00 95.12 204 VAL A N 1
ATOM 1552 C CA . VAL A 1 204 ? 14.970 -10.168 -5.920 1.00 95.12 204 VAL A CA 1
ATOM 1553 C C . VAL A 1 204 ? 14.368 -9.240 -6.982 1.00 95.12 204 VAL A C 1
ATOM 1555 O O . VAL A 1 204 ? 13.148 -9.162 -7.107 1.00 95.12 204 VAL A O 1
ATOM 1558 N N . GLY A 1 205 ? 15.192 -8.549 -7.775 1.00 93.44 205 GLY A N 1
ATOM 1559 C CA . GLY A 1 205 ? 14.739 -7.623 -8.813 1.00 93.44 205 GLY A CA 1
ATOM 1560 C C . GLY A 1 205 ? 14.191 -6.311 -8.246 1.00 93.44 205 GLY A C 1
ATOM 1561 O O . GLY A 1 205 ? 14.616 -5.860 -7.186 1.00 93.44 205 GLY A O 1
ATOM 1562 N N . ALA A 1 206 ? 13.271 -5.668 -8.971 1.00 93.12 206 ALA A N 1
ATOM 1563 C CA . ALA A 1 206 ? 12.778 -4.328 -8.641 1.00 93.12 206 ALA A CA 1
ATOM 1564 C C . ALA A 1 206 ? 11.257 -4.199 -8.803 1.00 93.12 206 ALA A C 1
ATOM 1566 O O . ALA A 1 206 ? 10.661 -4.813 -9.686 1.00 93.12 206 ALA A O 1
ATOM 1567 N N . CYS A 1 207 ? 10.625 -3.316 -8.024 1.00 93.12 207 CYS A N 1
ATOM 1568 C CA . CYS A 1 207 ? 9.212 -2.964 -8.229 1.00 93.12 207 CYS A CA 1
ATOM 1569 C C . CYS A 1 207 ? 9.017 -1.795 -9.198 1.00 93.12 207 CYS A C 1
ATOM 1571 O O . CYS A 1 207 ? 7.887 -1.442 -9.533 1.00 93.12 207 CYS A O 1
ATOM 1573 N N . SER A 1 208 ? 10.099 -1.153 -9.644 1.00 91.81 208 SER A N 1
ATOM 1574 C CA . SER A 1 208 ? 10.014 -0.066 -10.614 1.00 91.81 208 SER A CA 1
ATOM 1575 C C . SER A 1 208 ? 11.185 -0.064 -11.587 1.00 91.81 208 SER A C 1
ATOM 1577 O O . SER A 1 208 ? 12.316 -0.389 -11.235 1.00 91.81 208 SER A O 1
ATOM 1579 N N . LEU A 1 209 ? 10.941 0.409 -12.811 1.00 91.44 209 LEU A N 1
ATOM 1580 C CA . LEU A 1 209 ? 12.007 0.605 -13.798 1.00 91.44 209 LEU A CA 1
ATOM 1581 C C . LEU A 1 209 ? 13.055 1.633 -13.349 1.00 91.44 209 LEU A C 1
ATOM 1583 O O . LEU A 1 209 ? 14.204 1.555 -13.765 1.00 91.44 209 LEU A O 1
ATOM 1587 N N . ALA A 1 210 ? 12.672 2.593 -12.504 1.00 87.88 210 ALA A N 1
ATOM 1588 C CA . ALA A 1 210 ? 13.610 3.568 -11.952 1.00 87.88 210 ALA A CA 1
ATOM 1589 C C . ALA A 1 210 ? 14.591 2.911 -10.970 1.00 87.88 210 ALA A C 1
ATOM 1591 O O . ALA A 1 210 ? 15.782 3.198 -11.010 1.00 87.88 210 ALA A O 1
ATOM 1592 N N . GLU A 1 211 ? 14.092 2.013 -10.122 1.00 88.62 211 GLU A N 1
ATOM 1593 C CA . GLU A 1 211 ? 14.919 1.212 -9.219 1.00 88.62 211 GLU A CA 1
ATOM 1594 C C . GLU A 1 211 ? 15.802 0.236 -9.996 1.00 88.62 211 GLU A C 1
ATOM 1596 O O . GLU A 1 211 ? 17.003 0.196 -9.757 1.00 88.62 211 GLU A O 1
ATOM 1601 N N . LYS A 1 212 ? 15.243 -0.472 -10.986 1.00 87.94 212 LYS A N 1
ATOM 1602 C CA . LYS A 1 212 ? 16.011 -1.387 -11.841 1.00 87.94 212 LYS A CA 1
ATOM 1603 C C . LYS A 1 212 ? 17.240 -0.705 -12.456 1.00 87.94 212 LYS A C 1
ATOM 1605 O O . LYS A 1 212 ? 18.340 -1.237 -12.361 1.00 87.94 212 LYS A O 1
ATOM 1610 N N . ARG A 1 213 ? 17.083 0.512 -12.991 1.00 84.94 213 ARG A N 1
ATOM 1611 C CA . ARG A 1 213 ? 18.215 1.315 -13.496 1.00 84.94 213 ARG A CA 1
ATOM 1612 C C . ARG A 1 213 ? 19.242 1.641 -12.426 1.00 84.94 213 ARG A C 1
ATOM 1614 O O . ARG A 1 213 ? 20.435 1.548 -12.678 1.00 84.94 213 ARG A O 1
ATOM 1621 N N . ALA A 1 214 ? 18.773 2.053 -11.249 1.00 81.81 214 ALA A N 1
ATOM 1622 C CA . ALA A 1 214 ? 19.654 2.410 -10.146 1.00 81.81 214 ALA A CA 1
ATOM 1623 C C . ALA A 1 214 ? 20.471 1.204 -9.649 1.00 81.81 214 ALA A C 1
ATOM 1625 O O . ALA A 1 214 ? 21.605 1.388 -9.224 1.00 81.81 214 ALA A O 1
ATOM 1626 N N . LEU A 1 215 ? 19.911 -0.009 -9.721 1.00 77.31 215 LEU A N 1
ATOM 1627 C CA . LEU A 1 215 ? 20.572 -1.248 -9.302 1.00 77.31 215 LEU A CA 1
ATOM 1628 C C . LEU A 1 215 ? 21.543 -1.816 -10.345 1.00 77.31 215 LEU A C 1
ATOM 1630 O O . LEU A 1 215 ? 22.523 -2.447 -9.965 1.00 77.31 215 LEU A O 1
ATOM 1634 N N . GLN A 1 216 ? 21.272 -1.640 -11.641 1.00 70.06 216 GLN A N 1
ATOM 1635 C CA . GLN A 1 216 ? 22.037 -2.306 -12.703 1.00 70.06 216 GLN A CA 1
ATOM 1636 C C . GLN A 1 216 ? 23.185 -1.465 -13.285 1.00 70.06 216 GLN A C 1
ATOM 1638 O O . GLN A 1 216 ? 23.886 -1.960 -14.161 1.00 70.06 216 GLN A O 1
ATOM 1643 N N . GLU A 1 217 ? 23.356 -0.200 -12.869 1.00 58.62 217 GLU A N 1
ATOM 1644 C CA . GLU A 1 217 ? 24.207 0.797 -13.563 1.00 58.62 217 GLU A CA 1
ATOM 1645 C C . GLU A 1 217 ? 23.960 0.855 -15.091 1.00 58.62 217 GLU A C 1
ATOM 1647 O O . GLU A 1 217 ? 24.739 1.433 -15.851 1.00 58.62 217 GLU A O 1
ATOM 1652 N N . GLU A 1 218 ? 22.845 0.285 -15.560 1.00 51.47 218 GLU A N 1
ATOM 1653 C CA . GLU A 1 218 ? 22.384 0.396 -16.930 1.00 51.47 218 GLU A CA 1
ATOM 1654 C C . GLU A 1 218 ? 22.089 1.870 -17.177 1.00 51.47 218 GLU A C 1
ATOM 1656 O O . GLU A 1 218 ? 21.373 2.510 -16.398 1.00 51.47 218 GLU A O 1
ATOM 1661 N N . ALA A 1 219 ? 22.715 2.397 -18.234 1.00 55.41 219 ALA A N 1
ATOM 1662 C CA . ALA A 1 219 ? 22.758 3.805 -18.595 1.00 55.41 219 ALA A CA 1
ATOM 1663 C C . ALA A 1 219 ? 21.440 4.525 -18.280 1.00 55.41 219 ALA A C 1
ATOM 1665 O O . ALA A 1 219 ? 20.355 3.984 -18.500 1.00 55.41 219 ALA A O 1
ATOM 1666 N N . LEU A 1 220 ? 21.525 5.786 -17.846 1.00 58.72 220 LEU A N 1
ATOM 1667 C CA . LEU A 1 220 ? 20.373 6.689 -17.677 1.00 58.72 220 LEU A CA 1
ATOM 1668 C C . LEU A 1 220 ? 19.385 6.645 -18.874 1.00 58.72 220 LEU A C 1
ATOM 1670 O O . LEU A 1 220 ? 18.202 6.954 -18.707 1.00 58.72 220 LEU A O 1
ATOM 1674 N N . ASP A 1 221 ? 19.871 6.184 -20.029 1.00 59.19 221 ASP A N 1
ATOM 1675 C CA . ASP A 1 221 ? 19.211 5.969 -21.315 1.00 59.19 221 ASP A CA 1
ATOM 1676 C C . ASP A 1 221 ? 18.375 4.684 -21.454 1.00 59.19 221 ASP A C 1
ATOM 1678 O O . ASP A 1 221 ? 17.685 4.526 -22.467 1.00 59.19 221 ASP A O 1
ATOM 1682 N N . ALA A 1 222 ? 18.389 3.760 -20.483 1.00 65.69 222 ALA A N 1
ATOM 1683 C CA . ALA A 1 222 ? 17.482 2.613 -20.499 1.00 65.69 222 ALA A CA 1
ATOM 1684 C C . ALA A 1 222 ? 16.039 3.120 -20.706 1.00 65.69 222 ALA A C 1
ATOM 1686 O O . ALA A 1 222 ? 15.692 4.213 -20.245 1.00 65.69 222 ALA A O 1
ATOM 1687 N N . PRO A 1 223 ? 15.166 2.406 -21.428 1.00 72.81 223 PRO A N 1
ATOM 1688 C CA . PRO A 1 223 ? 13.817 2.895 -21.693 1.00 72.81 223 PRO A CA 1
ATOM 1689 C C . PRO A 1 223 ? 12.918 2.800 -20.457 1.00 72.81 223 PRO A C 1
ATOM 1691 O O . PRO A 1 223 ? 13.060 1.909 -19.618 1.00 72.81 223 PRO A O 1
ATOM 1694 N N . LEU A 1 224 ? 12.057 3.807 -20.261 1.00 88.06 224 LEU A N 1
ATOM 1695 C CA . LEU A 1 224 ? 10.954 3.718 -19.293 1.00 88.06 224 LEU A CA 1
ATOM 1696 C C . LEU A 1 224 ? 9.818 2.952 -19.978 1.00 88.06 224 LEU A C 1
ATOM 1698 O O . LEU A 1 224 ? 9.977 2.472 -21.100 1.00 88.06 224 LEU A O 1
ATOM 1702 N N . LEU A 1 225 ? 8.668 2.888 -19.315 1.00 91.44 225 LEU A N 1
ATOM 1703 C CA . LEU A 1 225 ? 7.442 2.406 -19.927 1.00 91.44 225 LEU A CA 1
ATOM 1704 C C . LEU A 1 225 ? 7.172 3.114 -21.262 1.00 91.44 225 LEU A C 1
ATOM 1706 O O . LEU A 1 225 ? 7.258 4.342 -21.362 1.00 91.44 225 LEU A O 1
ATOM 1710 N N . ARG A 1 226 ? 6.830 2.324 -22.273 1.00 91.00 226 ARG A N 1
ATOM 1711 C CA . ARG A 1 226 ? 6.433 2.743 -23.616 1.00 91.00 226 ARG A CA 1
ATOM 1712 C C . ARG A 1 226 ? 4.966 2.405 -23.847 1.00 91.00 226 ARG A C 1
ATOM 1714 O O . ARG A 1 226 ? 4.397 1.538 -23.193 1.00 91.00 226 ARG A O 1
ATOM 1721 N N . ILE A 1 227 ? 4.348 3.081 -24.813 1.00 92.38 227 ILE A N 1
ATOM 1722 C CA . ILE A 1 227 ? 2.996 2.731 -25.263 1.00 92.38 227 ILE A CA 1
ATOM 1723 C C . ILE A 1 227 ? 2.990 1.270 -25.732 1.00 92.38 227 ILE A C 1
ATOM 1725 O O . ILE A 1 227 ? 3.844 0.870 -26.520 1.00 92.38 227 ILE A O 1
ATOM 1729 N N . GLY A 1 228 ? 2.013 0.504 -25.256 1.00 93.94 228 GLY A N 1
ATOM 1730 C CA . GLY A 1 228 ? 1.876 -0.930 -25.488 1.00 93.94 228 GLY A CA 1
ATOM 1731 C C . GLY A 1 228 ? 2.456 -1.806 -24.378 1.00 93.94 228 GLY A C 1
ATOM 1732 O O . GLY A 1 228 ? 2.089 -2.978 -24.321 1.00 93.94 228 GLY A O 1
ATOM 1733 N N . ASP A 1 229 ? 3.289 -1.262 -23.481 1.00 95.69 229 ASP A N 1
ATOM 1734 C CA . ASP A 1 229 ? 3.830 -2.041 -22.366 1.00 95.69 229 ASP A CA 1
ATOM 1735 C C . ASP A 1 229 ? 2.715 -2.491 -21.416 1.00 95.69 229 ASP A C 1
ATOM 1737 O O . ASP A 1 229 ? 1.805 -1.722 -21.084 1.00 95.69 229 ASP A O 1
ATOM 1741 N N . ARG A 1 230 ? 2.814 -3.738 -20.954 1.00 96.62 230 ARG A N 1
ATOM 1742 C CA . ARG A 1 230 ? 1.890 -4.363 -20.006 1.00 96.62 230 ARG A CA 1
ATOM 1743 C C . ARG A 1 230 ? 2.546 -4.521 -18.648 1.00 96.62 230 ARG A C 1
ATOM 1745 O O . ARG A 1 230 ? 3.616 -5.109 -18.543 1.00 96.62 230 ARG A O 1
ATOM 1752 N N . ILE A 1 231 ? 1.884 -4.038 -17.608 1.00 96.19 231 ILE A N 1
ATOM 1753 C CA . ILE A 1 231 ? 2.337 -4.142 -16.222 1.00 96.19 231 ILE A CA 1
ATOM 1754 C C . ILE A 1 231 ? 1.370 -5.049 -15.481 1.00 96.19 231 ILE A C 1
ATOM 1756 O O . ILE A 1 231 ? 0.157 -4.817 -15.521 1.00 96.19 231 ILE A O 1
ATOM 1760 N N . ARG A 1 232 ? 1.910 -6.040 -14.772 1.00 97.88 232 ARG A N 1
ATOM 1761 C CA . ARG A 1 232 ? 1.153 -6.859 -13.827 1.00 97.88 232 ARG A CA 1
ATOM 1762 C C . ARG A 1 232 ? 1.769 -6.758 -12.437 1.00 97.88 232 ARG A C 1
ATOM 1764 O O . ARG A 1 232 ? 2.976 -6.925 -12.299 1.00 97.88 232 ARG A O 1
ATOM 1771 N N . ILE A 1 233 ? 0.946 -6.488 -11.426 1.00 97.88 233 ILE A N 1
ATOM 1772 C CA . ILE A 1 233 ? 1.352 -6.457 -10.015 1.00 97.88 233 ILE A CA 1
ATOM 1773 C C . ILE A 1 233 ? 0.393 -7.331 -9.219 1.00 97.88 233 ILE A C 1
ATOM 1775 O O . ILE A 1 233 ? -0.823 -7.140 -9.290 1.00 97.88 233 ILE A O 1
ATOM 1779 N N . GLU A 1 234 ? 0.931 -8.274 -8.458 1.00 97.88 234 GLU A N 1
ATOM 1780 C CA . GLU A 1 234 ? 0.144 -9.229 -7.689 1.00 97.88 234 GLU A CA 1
ATOM 1781 C C . GLU A 1 234 ? 0.875 -9.637 -6.406 1.00 97.88 234 GLU A C 1
ATOM 1783 O O . GLU A 1 234 ? 2.099 -9.600 -6.321 1.00 97.88 234 GLU A O 1
ATOM 1788 N N . MET A 1 235 ? 0.118 -10.029 -5.385 1.00 98.06 235 MET A N 1
ATOM 1789 C CA . MET A 1 235 ? 0.660 -10.612 -4.162 1.00 98.06 235 MET A CA 1
ATOM 1790 C C . MET A 1 235 ? -0.120 -11.882 -3.852 1.00 98.06 235 MET A C 1
ATOM 1792 O O . MET A 1 235 ? -1.356 -11.881 -3.847 1.00 98.06 235 MET A O 1
ATOM 1796 N N . ARG A 1 236 ? 0.621 -12.964 -3.619 1.00 96.38 236 ARG A N 1
ATOM 1797 C CA . ARG A 1 236 ? 0.071 -14.296 -3.375 1.00 96.38 236 ARG A CA 1
ATOM 1798 C C . ARG A 1 236 ? 0.320 -14.725 -1.937 1.00 96.38 236 ARG A C 1
ATOM 1800 O O . ARG A 1 236 ? 1.361 -14.405 -1.363 1.00 96.38 236 ARG A O 1
ATOM 1807 N N . ALA A 1 237 ? -0.630 -15.462 -1.379 1.00 90.50 237 ALA A N 1
ATOM 1808 C CA . ALA A 1 237 ? -0.459 -16.159 -0.116 1.00 90.50 237 ALA A CA 1
ATOM 1809 C C . ALA A 1 237 ? 0.508 -17.346 -0.276 1.00 90.50 237 ALA A C 1
ATOM 1811 O O . ALA A 1 237 ? 0.898 -17.717 -1.386 1.00 90.50 237 ALA A O 1
ATOM 1812 N N . ALA A 1 238 ? 0.902 -17.956 0.845 1.00 88.44 238 ALA A N 1
ATOM 1813 C CA . ALA A 1 238 ? 1.844 -19.079 0.857 1.00 88.44 238 ALA A CA 1
ATOM 1814 C C . ALA A 1 238 ? 1.341 -20.318 0.086 1.00 88.44 238 ALA A C 1
ATOM 1816 O O . ALA A 1 238 ? 2.145 -21.137 -0.348 1.00 88.44 238 ALA A O 1
ATOM 1817 N N . ASP A 1 239 ? 0.027 -20.447 -0.096 1.00 90.00 239 ASP A N 1
ATOM 1818 C CA . ASP A 1 239 ? -0.622 -21.494 -0.893 1.00 90.00 239 ASP A CA 1
ATOM 1819 C C . ASP A 1 239 ? -0.749 -21.140 -2.392 1.00 90.00 239 ASP A C 1
ATOM 1821 O O . ASP A 1 239 ? -1.288 -21.922 -3.173 1.00 90.00 239 ASP A O 1
ATOM 1825 N N . GLY A 1 240 ? -0.244 -19.973 -2.806 1.00 91.88 240 GLY A N 1
ATOM 1826 C CA . GLY A 1 240 ? -0.269 -19.479 -4.183 1.00 91.88 240 GLY A CA 1
ATOM 1827 C C . GLY A 1 240 ? -1.541 -18.719 -4.577 1.00 91.88 240 GLY A C 1
ATOM 1828 O O . GLY A 1 240 ? -1.595 -18.169 -5.687 1.00 91.88 240 GLY A O 1
ATOM 1829 N N . GLN A 1 241 ? -2.548 -18.636 -3.700 1.00 93.56 241 GLN A N 1
ATOM 1830 C CA . GLN A 1 241 ? -3.774 -17.893 -3.986 1.00 93.56 241 GLN A CA 1
ATOM 1831 C C . G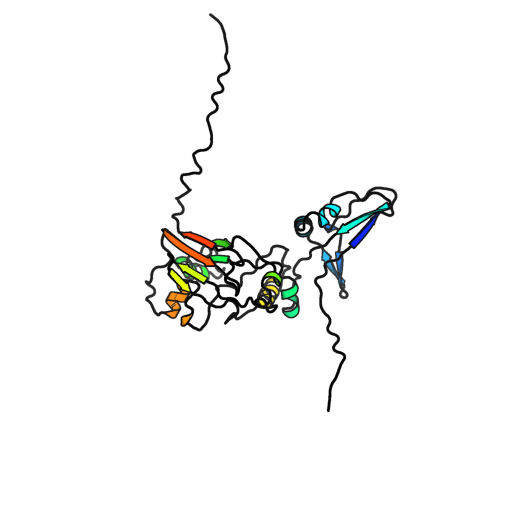LN A 1 241 ? -3.514 -16.386 -4.052 1.00 93.56 241 GLN A C 1
ATOM 1833 O O . GLN A 1 241 ? -2.730 -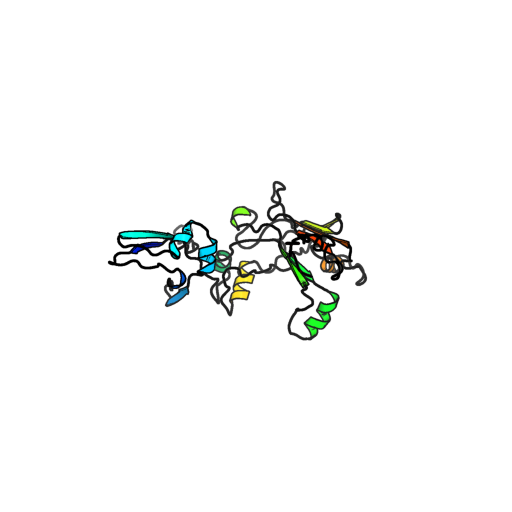15.834 -3.281 1.00 93.56 241 GLN A O 1
ATOM 1838 N N . SER A 1 242 ? -4.172 -15.712 -4.998 1.00 93.44 242 SER A N 1
ATOM 1839 C CA . SER A 1 242 ? -4.107 -14.254 -5.123 1.00 93.44 242 SER A CA 1
ATOM 1840 C C . SER A 1 242 ? -4.864 -13.604 -3.970 1.00 93.44 242 SER A C 1
ATOM 1842 O O . SER A 1 242 ? -6.035 -13.913 -3.774 1.00 93.44 242 SER A O 1
ATOM 1844 N N . ILE A 1 243 ? -4.216 -12.703 -3.230 1.00 90.44 243 ILE A N 1
ATOM 1845 C CA . ILE A 1 243 ? -4.833 -12.063 -2.057 1.00 90.44 243 ILE A CA 1
ATOM 1846 C C . ILE A 1 243 ? -5.724 -10.892 -2.483 1.00 90.44 243 ILE A C 1
ATOM 1848 O O . ILE A 1 243 ? -6.868 -10.785 -2.060 1.00 90.44 243 ILE A O 1
ATOM 1852 N N . PHE A 1 244 ? -5.206 -10.016 -3.346 1.00 87.94 244 PHE A N 1
ATOM 1853 C CA . PHE A 1 244 ? -5.877 -8.766 -3.736 1.00 87.94 244 PHE A CA 1
ATOM 1854 C C . PHE A 1 244 ? -6.486 -8.828 -5.146 1.00 87.94 244 PHE A C 1
ATOM 1856 O O . PHE A 1 244 ? -7.086 -7.860 -5.617 1.00 87.94 244 PHE A O 1
ATOM 1863 N N . GLY A 1 245 ? -6.273 -9.935 -5.864 1.00 92.50 245 GLY A N 1
ATOM 1864 C CA . GLY A 1 245 ? -6.280 -9.924 -7.323 1.00 92.50 245 GLY A CA 1
ATOM 1865 C C . GLY A 1 245 ? -5.049 -9.202 -7.884 1.00 92.50 245 GLY A C 1
ATOM 1866 O O . GLY A 1 245 ? -4.191 -8.709 -7.148 1.00 92.50 245 GLY A O 1
ATOM 1867 N N . ALA A 1 246 ? -4.956 -9.132 -9.210 1.00 94.94 246 ALA A N 1
ATOM 1868 C CA . ALA A 1 246 ? -3.840 -8.478 -9.882 1.00 94.94 246 ALA A CA 1
ATOM 1869 C C . ALA A 1 246 ? -4.235 -7.119 -10.456 1.00 94.94 246 ALA A C 1
ATOM 1871 O O . ALA A 1 246 ? -5.275 -6.981 -11.100 1.00 94.94 246 ALA A O 1
ATOM 1872 N N . ILE A 1 247 ? -3.344 -6.142 -10.307 1.00 94.75 247 ILE A N 1
ATOM 1873 C CA . ILE A 1 247 ? -3.338 -4.961 -11.168 1.00 94.75 247 ILE A CA 1
ATOM 1874 C C . ILE A 1 247 ? -2.772 -5.418 -12.509 1.00 94.75 247 ILE A C 1
ATOM 1876 O O . ILE A 1 247 ? -1.646 -5.903 -12.553 1.00 94.75 247 ILE A O 1
ATOM 1880 N N . ALA A 1 248 ? -3.536 -5.278 -13.590 1.00 95.75 248 ALA A N 1
ATOM 1881 C CA . ALA A 1 248 ? -3.107 -5.608 -14.946 1.00 95.75 248 ALA A CA 1
ATOM 1882 C C . ALA A 1 248 ? -3.435 -4.431 -15.868 1.00 95.75 248 ALA A C 1
ATOM 1884 O O . ALA A 1 248 ? -4.599 -4.168 -16.162 1.00 95.75 248 ALA A O 1
ATOM 1885 N N . GLN A 1 249 ? -2.416 -3.679 -16.277 1.00 94.81 249 GLN A N 1
ATOM 1886 C CA . GLN A 1 249 ? -2.583 -2.417 -16.999 1.00 94.81 249 GLN A CA 1
ATOM 1887 C C . GLN A 1 249 ? -1.740 -2.401 -18.269 1.00 94.81 249 GLN A C 1
ATOM 1889 O O . GLN A 1 249 ? -0.624 -2.909 -18.285 1.00 94.81 249 GLN A O 1
ATOM 1894 N N . THR A 1 250 ? -2.263 -1.775 -19.322 1.00 94.69 250 THR A N 1
ATOM 1895 C CA . THR A 1 250 ? -1.519 -1.501 -20.558 1.00 94.69 250 THR A CA 1
ATOM 1896 C C . THR A 1 250 ? -1.307 -0.001 -20.688 1.00 94.69 250 THR A C 1
ATOM 1898 O O . THR A 1 250 ? -2.240 0.780 -20.498 1.00 94.69 250 THR A O 1
ATOM 1901 N N . VAL A 1 251 ? -0.092 0.414 -21.027 1.00 92.31 251 VAL A N 1
ATOM 1902 C CA . VAL A 1 251 ? 0.215 1.820 -21.293 1.00 92.31 251 VAL A CA 1
ATOM 1903 C C . VAL A 1 251 ? -0.371 2.198 -22.650 1.00 92.31 251 VAL A C 1
ATOM 1905 O O . VAL A 1 251 ? 0.002 1.636 -23.678 1.00 92.31 251 VAL A O 1
ATOM 1908 N N . VAL A 1 252 ? -1.286 3.161 -22.672 1.00 90.69 252 VAL A N 1
ATOM 1909 C CA . VAL A 1 252 ? -1.973 3.605 -23.893 1.00 90.69 252 VAL A CA 1
ATOM 1910 C C . VAL A 1 252 ? -1.690 5.075 -24.186 1.00 90.69 252 VAL A C 1
ATOM 1912 O O . VAL A 1 252 ? -1.341 5.846 -23.295 1.00 90.69 252 VAL A O 1
ATOM 1915 N N . HIS A 1 253 ? -1.841 5.467 -25.453 1.00 84.75 253 HIS A N 1
ATOM 1916 C CA . HIS A 1 253 ? -1.857 6.882 -25.817 1.00 84.75 253 HIS A CA 1
ATOM 1917 C C . HIS A 1 253 ? -3.122 7.539 -25.236 1.00 84.75 253 HIS A C 1
ATOM 1919 O O . HIS A 1 253 ? -4.190 6.934 -25.349 1.00 84.75 253 HIS A O 1
ATOM 1925 N N . PRO A 1 254 ? -3.050 8.760 -24.676 1.00 71.06 254 PRO A N 1
ATOM 1926 C CA . PRO A 1 254 ? -4.205 9.437 -24.072 1.00 71.06 254 PRO A CA 1
ATOM 1927 C C . PRO A 1 254 ? -5.405 9.615 -25.022 1.00 71.06 254 PRO A C 1
ATOM 1929 O O . PRO A 1 254 ? -6.543 9.645 -24.565 1.00 71.06 254 PRO A O 1
ATOM 1932 N N . ASP A 1 255 ? -5.171 9.665 -26.336 1.00 72.00 255 ASP A N 1
ATOM 1933 C CA . ASP A 1 255 ? -6.236 9.827 -27.344 1.00 72.00 255 ASP A CA 1
ATOM 1934 C C . ASP A 1 255 ? -6.954 8.524 -27.738 1.00 72.00 255 ASP A C 1
ATOM 1936 O O . ASP A 1 255 ? -7.933 8.558 -28.486 1.00 72.00 255 ASP A O 1
ATOM 1940 N N . ARG A 1 256 ? -6.513 7.359 -27.244 1.00 55.59 256 ARG A N 1
ATOM 1941 C CA . ARG A 1 256 ? -7.262 6.106 -27.412 1.00 55.59 256 ARG A CA 1
ATOM 1942 C C . ARG A 1 256 ? -8.333 6.011 -26.324 1.00 55.59 256 ARG A C 1
ATOM 1944 O O . ARG A 1 256 ? -8.116 5.398 -25.285 1.00 55.59 256 ARG A O 1
ATOM 1951 N N . ARG A 1 257 ? -9.506 6.592 -26.586 1.00 51.03 257 ARG A N 1
ATOM 1952 C CA . ARG A 1 257 ? -10.756 6.066 -26.014 1.00 51.03 257 ARG A CA 1
ATOM 1953 C C . ARG A 1 257 ? -11.113 4.782 -26.757 1.00 51.03 257 ARG A C 1
ATOM 1955 O O . ARG A 1 257 ? -10.871 4.681 -27.961 1.00 51.03 257 ARG A O 1
ATOM 1962 N N . ASP A 1 258 ? -11.602 3.792 -26.025 1.00 49.62 258 ASP A N 1
ATOM 1963 C CA . ASP A 1 258 ? -11.909 2.472 -26.566 1.00 49.62 258 ASP A CA 1
ATOM 1964 C C . ASP A 1 258 ? -12.905 2.603 -27.740 1.00 49.62 258 ASP A C 1
ATOM 1966 O O . ASP A 1 258 ? -13.918 3.294 -27.592 1.00 49.62 258 ASP A O 1
ATOM 1970 N N . PRO A 1 259 ? -12.685 1.969 -28.909 1.00 48.59 259 PRO A N 1
ATOM 1971 C CA . PRO A 1 259 ? -13.611 2.069 -30.041 1.00 48.59 259 PRO A CA 1
ATOM 1972 C C . PRO A 1 259 ? -15.029 1.546 -29.748 1.00 48.59 259 PRO A C 1
ATOM 1974 O O . PRO A 1 259 ? -15.921 1.721 -30.576 1.00 48.59 259 PRO A O 1
ATOM 1977 N N . GLN A 1 260 ? -15.250 0.888 -28.605 1.00 49.69 260 GLN A N 1
ATOM 1978 C CA . GLN A 1 260 ? -16.525 0.262 -28.251 1.00 49.69 260 GLN A CA 1
ATOM 1979 C C . GLN A 1 260 ? -17.519 1.171 -27.508 1.00 49.69 260 GLN A C 1
ATOM 1981 O O . GLN A 1 260 ? -18.693 0.818 -27.433 1.00 49.69 260 GLN A O 1
ATOM 1986 N N . GLU A 1 261 ? -17.134 2.364 -27.038 1.00 44.31 261 GLU A N 1
ATOM 1987 C CA . GLU A 1 261 ? -18.074 3.272 -26.343 1.00 44.31 261 GLU A CA 1
ATOM 1988 C C . GLU A 1 261 ? -18.990 4.087 -27.286 1.00 44.31 261 GLU A C 1
ATOM 1990 O O . GLU A 1 261 ? -19.889 4.787 -26.827 1.00 44.31 261 GLU A O 1
ATOM 1995 N N . GLY A 1 262 ? -18.815 3.992 -28.611 1.00 41.22 262 GLY A N 1
ATOM 1996 C CA . GLY A 1 262 ? -19.590 4.768 -29.594 1.00 41.22 262 GLY A CA 1
ATOM 1997 C C . GLY A 1 262 ? -20.803 4.066 -30.218 1.00 41.22 262 GLY A C 1
ATOM 1998 O O . GLY A 1 262 ? -21.522 4.691 -30.993 1.00 41.22 262 GLY A O 1
ATOM 1999 N N . ALA A 1 263 ? -21.039 2.783 -29.929 1.00 44.69 263 ALA A N 1
ATOM 2000 C CA . ALA A 1 263 ? -22.046 1.972 -30.623 1.00 44.69 263 ALA A CA 1
ATOM 2001 C C . ALA A 1 263 ? -23.159 1.470 -29.687 1.00 44.69 263 ALA A C 1
ATOM 2003 O O . ALA A 1 263 ? -23.476 0.286 -29.662 1.00 44.69 263 ALA A O 1
ATOM 2004 N N . SER A 1 264 ? -23.774 2.359 -28.904 1.00 46.94 264 SER A N 1
ATOM 2005 C CA . SER A 1 264 ? -25.068 2.058 -28.273 1.00 46.94 264 SER A CA 1
ATOM 2006 C C . SER A 1 264 ? -25.935 3.306 -28.094 1.00 46.94 264 SER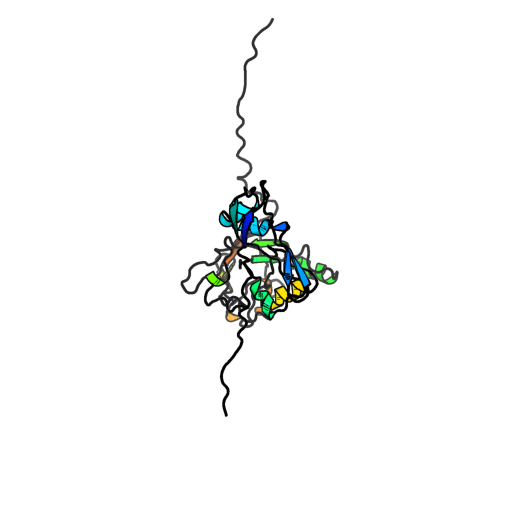 A C 1
ATOM 2008 O O . SER A 1 264 ? -26.221 3.768 -26.997 1.00 46.94 264 SER A O 1
ATOM 2010 N N . SER A 1 265 ? -26.434 3.839 -29.203 1.00 45.19 265 SER A N 1
ATOM 2011 C CA . SER A 1 265 ? -27.730 4.517 -29.190 1.00 45.19 265 SER A CA 1
ATOM 2012 C C . SER A 1 265 ? -28.467 4.171 -30.476 1.00 45.19 265 SER A C 1
ATOM 2014 O O . SER A 1 265 ? -28.211 4.696 -31.557 1.00 45.19 265 SER A O 1
ATOM 2016 N N . GLY A 1 266 ? -29.354 3.182 -30.358 1.00 39.06 266 GLY A N 1
ATOM 2017 C CA . GLY A 1 266 ? -30.304 2.850 -31.405 1.00 39.06 266 GLY A CA 1
ATOM 2018 C C . GLY A 1 266 ? -31.186 4.060 -31.686 1.00 39.06 266 GLY A C 1
ATOM 2019 O O . GLY A 1 266 ? -31.851 4.570 -30.787 1.00 39.06 266 GLY A O 1
ATOM 2020 N N . ALA A 1 267 ? -31.195 4.511 -32.936 1.00 37.78 267 ALA A N 1
ATOM 2021 C CA . ALA A 1 267 ? -32.250 5.375 -33.431 1.00 37.78 267 ALA A CA 1
ATOM 2022 C C . ALA A 1 267 ? -33.546 4.552 -33.477 1.00 37.78 267 ALA A C 1
ATOM 2024 O O . ALA A 1 267 ? -33.744 3.730 -34.375 1.00 37.78 267 ALA A O 1
ATOM 2025 N N . SER A 1 268 ? -34.409 4.745 -32.479 1.00 39.03 268 SER A N 1
ATOM 2026 C CA . SER A 1 268 ? -35.813 4.366 -32.565 1.00 39.03 268 SER A CA 1
ATOM 2027 C C . SER A 1 268 ? -36.469 5.217 -33.652 1.00 39.03 268 SER A C 1
ATOM 2029 O O . SER A 1 268 ? -36.423 6.446 -33.630 1.00 39.03 268 SER A O 1
ATOM 2031 N N . SER A 1 269 ? -37.049 4.549 -34.642 1.00 39.47 269 SER A N 1
ATOM 2032 C CA . SER A 1 269 ? -37.882 5.170 -35.663 1.00 39.47 269 SER A CA 1
ATOM 2033 C C . SER A 1 269 ? -39.288 5.353 -35.099 1.00 39.47 269 SER A C 1
ATOM 2035 O O . SER A 1 269 ? -40.152 4.506 -35.285 1.00 39.47 269 SER A O 1
ATOM 2037 N N . ASP A 1 270 ? -39.520 6.472 -34.416 1.00 37.00 270 ASP A N 1
ATOM 2038 C CA . ASP A 1 270 ? -40.878 6.960 -34.177 1.00 37.00 270 ASP A CA 1
ATOM 2039 C C . ASP A 1 270 ? -41.255 7.914 -35.311 1.00 37.00 270 ASP A C 1
ATOM 2041 O O . ASP A 1 270 ? -40.874 9.083 -35.340 1.00 37.00 270 ASP A O 1
ATOM 2045 N N . THR A 1 271 ? -42.013 7.395 -36.275 1.00 37.25 271 THR A N 1
ATOM 2046 C CA . THR A 1 271 ? -42.821 8.224 -37.175 1.00 37.25 271 THR A CA 1
ATOM 2047 C C . THR A 1 271 ? -44.283 7.911 -36.894 1.00 37.25 271 THR A C 1
ATOM 2049 O O . THR A 1 271 ? -44.809 6.882 -37.309 1.00 37.25 271 THR A O 1
ATOM 2052 N N . ALA A 1 272 ? -44.928 8.798 -36.135 1.00 35.91 272 ALA A N 1
ATOM 2053 C CA . ALA A 1 272 ? -46.379 8.841 -35.999 1.00 35.91 272 ALA A CA 1
ATOM 2054 C C . ALA A 1 272 ? -46.992 9.617 -37.186 1.00 35.91 272 ALA A C 1
ATOM 2056 O O . ALA A 1 272 ? -46.350 10.532 -37.711 1.00 35.91 272 ALA A O 1
ATOM 2057 N N . PRO A 1 273 ? -48.216 9.274 -37.625 1.00 45.62 273 PRO A N 1
ATOM 2058 C CA . PRO A 1 273 ? -48.812 9.819 -38.837 1.00 45.62 273 PRO A CA 1
ATOM 2059 C C . PRO A 1 273 ? -49.546 11.137 -38.557 1.00 45.62 273 PRO A C 1
ATOM 2061 O O . PRO A 1 273 ? -50.194 11.288 -37.522 1.00 45.62 273 PRO A O 1
ATOM 2064 N N . ALA A 1 274 ? -49.510 12.064 -39.514 1.00 36.00 274 ALA A N 1
ATOM 2065 C CA . ALA A 1 274 ? -50.463 13.165 -39.590 1.00 36.00 274 ALA A CA 1
ATOM 2066 C C . ALA A 1 274 ? -51.044 13.216 -41.004 1.00 36.00 274 ALA A C 1
ATOM 2068 O O . ALA A 1 274 ? -50.334 13.392 -41.993 1.00 36.00 274 ALA A O 1
ATOM 2069 N N . ASP A 1 275 ? -52.347 12.982 -41.046 1.00 40.88 275 ASP A N 1
ATOM 2070 C CA . ASP A 1 275 ? -53.212 12.923 -42.209 1.00 40.88 275 ASP A CA 1
ATOM 2071 C C . ASP A 1 275 ? -53.788 14.321 -42.528 1.00 40.88 275 ASP A C 1
ATOM 2073 O O . ASP A 1 275 ? -54.028 15.111 -41.616 1.00 40.88 275 ASP A O 1
ATOM 2077 N N . GLN A 1 276 ? -54.056 14.547 -43.822 1.00 39.31 276 GLN A N 1
ATOM 2078 C CA . GLN A 1 276 ? -54.948 15.545 -44.453 1.00 39.31 276 GLN A CA 1
ATOM 2079 C C . GLN A 1 276 ? -54.653 17.062 -44.346 1.00 39.31 276 GLN A C 1
ATOM 2081 O O . GLN A 1 276 ? -54.774 17.672 -43.290 1.00 39.31 276 GLN A O 1
ATOM 2086 N N . ALA A 1 277 ? -54.485 17.734 -45.499 1.00 37.94 277 ALA A N 1
ATOM 2087 C CA . ALA A 1 277 ? -55.600 18.351 -46.246 1.00 37.94 277 ALA A CA 1
ATOM 2088 C C . ALA A 1 277 ? -55.120 19.276 -47.396 1.00 37.94 277 ALA A C 1
ATOM 2090 O O . ALA A 1 277 ? -54.224 20.091 -47.191 1.00 37.94 277 ALA A O 1
ATOM 2091 N N . ALA A 1 278 ? -55.852 19.191 -48.519 1.00 34.75 278 ALA A N 1
ATOM 2092 C CA . ALA A 1 278 ? -55.875 20.038 -49.730 1.00 34.75 278 ALA A CA 1
ATOM 2093 C C . ALA A 1 278 ? -54.750 19.870 -50.769 1.00 34.75 278 ALA A C 1
ATOM 2095 O O . ALA A 1 278 ? -53.586 20.227 -50.495 1.00 34.75 278 ALA A O 1
#

Radius of gyration: 26.5 Å; Cα contacts (8 Å, |Δi|>4): 434; chains: 1; bounding box: 80×46×92 Å

Nearest PDB structures (foldseek):
  3lzk-assembly2_D  TM=9.061E-01  e=3.499E-17  Sinorhizobium meliloti
  3gyx-assembly6_L  TM=3.026E-01  e=6.951E+00  Megalodesulfovibrio gigas
  5ghu-assembly1_A  TM=1.980E-01  e=2.704E+00  Escherichia coli K-12
  2yrl-assembly1_A  TM=3.285E-01  e=9.904E+00  Homo sapiens

Solvent-accessible surface area (backbone atoms only — not comparable to full-atom values): 16930 Å² total; per-residue (Å²): 134,79,89,82,84,84,80,85,75,80,77,84,67,80,75,64,51,76,44,79,51,65,34,84,54,94,57,67,45,67,54,54,53,66,78,43,70,48,70,50,101,83,72,51,78,42,58,29,39,51,69,62,24,55,70,66,44,79,62,31,56,56,36,82,39,68,36,41,52,82,38,68,42,54,37,60,49,36,69,56,42,54,54,54,39,50,46,93,54,30,41,76,68,65,64,65,48,61,53,71,50,77,40,64,46,66,91,43,42,64,72,34,46,76,70,70,80,48,78,58,80,24,50,60,64,74,47,62,25,85,32,68,40,43,65,72,81,48,45,88,33,38,76,74,43,43,50,57,42,47,41,40,26,28,50,69,92,36,84,46,14,47,34,39,51,42,44,76,52,87,67,39,54,13,50,52,47,18,60,69,12,50,89,33,64,38,56,81,88,68,84,81,82,89,65,83,58,53,48,89,57,66,88,36,44,27,76,41,73,72,53,43,35,71,73,64,74,49,55,96,78,61,81,72,93,47,78,71,41,34,40,39,41,37,38,48,48,99,87,65,49,63,69,24,49,58,36,75,46,66,41,69,60,89,84,66,67,68,86,74,82,78,79,82,75,83,84,77,85,83,81,80,89,86,80,88,86,137

Sequence (278 aa):
MWKEYIRKKEKGQFVLVYVTVRNTGDRARTFDAGNQKLIDTSGREFQADSEAVIAMGEESKSFLEEINPGNGVNGILVFDVPRGVKRERAGEHIRLFVLANDLTARALVSAELTKGNGLFHAKTALAFAPVAVTPDELGAAWDGRRVHLPLEVQLNDEPLGLPHAGTDMAFDFPALIAAAARMRDLRAGTIIGSGAVSNRDASVGACSLAEKRALQEEALDAPLLRIGDRIRIEMRAADGQSIFGAIAQTVVHPDRRDPQEGASSGASSDTAPADQAA

Mean predicted aligned error: 14.82 Å

pLDDT: mean 74.15, std 20.98, range [23.98, 98.25]

Secondary structure (DSSP, 8-state):
------------------EEEE--SSS-EE--GGG-EEE-TT--EEE--HHHHHTT-GGGGGGSSEE-TT-EEEE----PBPTT--HHHHGGG---B--EEEEE-HHHHHHHHTTTS--STTEEEEEE-S--B-TTTTGGGB-SS-B-SB-EEEETTEEEE--BTTSS-SS-HHHHHHHHTSSS-B-TT----------S-GGGB-SSHHHHHHHH---TTS----TT-EEEEE-B-TTS-BSS--EEEE---TT---TTTT----------------